Protein AF-A0A8I1JLP5-F1 (afdb_monomer_lite)

pLDDT: mean 82.25, std 13.35, range [37.81, 96.56]

Organism: Pseudomonas putida (NCBI:txid303)

Secondary structure (DSSP, 8-state):
----HHHHHHHHHHHHHHHHHHHHHH--TT--HHHHHHHHH-SSHHHHHHHHHHHHHHHHHHHHHHHS-TTT---HHHHHHHHHHHHHHHHHHHHHHHHHHHHH--TTTHHHHHHHHHHHHHHHHHHHHTS-S-HHHHHHHHHHHHHHHHHT-S-HHHHHHHHHHHHHHHHHHHHHHHHHHHHS-SS----TTS----

Structure (mmCIF, N/CA/C/O backbone):
data_AF-A0A8I1JLP5-F1
#
_entry.id   AF-A0A8I1JLP5-F1
#
loop_
_atom_site.group_PDB
_atom_site.id
_atom_site.type_symbol
_atom_site.label_atom_id
_atom_site.label_alt_id
_atom_site.label_comp_id
_atom_site.label_asym_id
_atom_site.label_entity_id
_atom_site.label_seq_id
_atom_site.pdbx_PDB_ins_code
_atom_site.Cartn_x
_atom_site.Cartn_y
_atom_site.Cartn_z
_atom_site.occupancy
_atom_site.B_iso_or_equiv
_atom_site.auth_seq_id
_atom_site.auth_comp_id
_atom_site.auth_asym_id
_atom_site.auth_atom_id
_atom_site.pdbx_PDB_model_num
ATOM 1 N N . MET A 1 1 ? 34.733 -6.478 -23.951 1.00 45.12 1 MET A N 1
ATOM 2 C CA . MET A 1 1 ? 34.388 -5.136 -23.436 1.00 45.12 1 MET A CA 1
ATOM 3 C C . MET A 1 1 ? 33.333 -5.325 -22.349 1.00 45.12 1 MET A C 1
ATOM 5 O O . MET A 1 1 ? 32.214 -5.684 -22.682 1.00 45.12 1 MET A O 1
ATOM 9 N N . GLN A 1 2 ? 33.694 -5.235 -21.063 1.00 45.81 2 GLN A N 1
ATOM 10 C CA . GLN A 1 2 ? 32.708 -5.267 -19.972 1.00 45.81 2 GLN A CA 1
ATOM 11 C C . GLN A 1 2 ? 32.054 -3.886 -19.908 1.00 45.81 2 GLN A C 1
ATOM 13 O O . GLN A 1 2 ? 32.699 -2.917 -19.518 1.00 45.81 2 GLN A O 1
ATOM 18 N N . LEU A 1 3 ? 30.805 -3.781 -20.360 1.00 53.41 3 LEU A N 1
ATOM 19 C CA . LEU A 1 3 ? 30.013 -2.568 -20.181 1.00 53.41 3 LEU A CA 1
ATOM 20 C C . LEU A 1 3 ? 29.678 -2.448 -18.695 1.00 53.41 3 LEU A C 1
ATOM 22 O O . LEU A 1 3 ? 29.185 -3.406 -18.094 1.00 53.41 3 LEU A O 1
ATOM 26 N N . SER A 1 4 ? 29.931 -1.286 -18.093 1.00 72.56 4 SER A N 1
ATOM 27 C CA . SER A 1 4 ? 29.364 -1.014 -16.774 1.00 72.56 4 SER A CA 1
ATOM 28 C C . SER A 1 4 ? 27.831 -1.082 -16.877 1.00 72.56 4 SER A C 1
ATOM 30 O O . SER A 1 4 ? 27.268 -0.801 -17.937 1.00 72.56 4 SER A O 1
ATOM 32 N N . ILE A 1 5 ? 27.123 -1.433 -15.796 1.00 68.25 5 ILE A N 1
ATOM 33 C CA . ILE A 1 5 ? 25.641 -1.458 -15.777 1.00 68.25 5 ILE A CA 1
ATOM 34 C C . ILE A 1 5 ? 25.059 -0.129 -16.291 1.00 68.25 5 ILE A C 1
ATOM 36 O O . ILE A 1 5 ? 24.014 -0.103 -16.944 1.00 68.25 5 ILE A O 1
ATOM 40 N N . ARG A 1 6 ? 25.772 0.976 -16.040 1.00 67.81 6 ARG A N 1
ATOM 41 C CA . ARG A 1 6 ? 25.434 2.308 -16.536 1.00 67.81 6 ARG A CA 1
ATOM 42 C C . ARG A 1 6 ? 25.551 2.394 -18.060 1.00 67.81 6 ARG A C 1
ATOM 44 O O . ARG A 1 6 ? 24.619 2.880 -18.690 1.00 67.81 6 ARG A O 1
ATOM 51 N N . ASP A 1 7 ? 26.636 1.909 -18.651 1.00 71.25 7 ASP A N 1
ATOM 52 C CA . ASP A 1 7 ? 26.844 1.975 -20.104 1.00 71.25 7 ASP A CA 1
ATOM 53 C C . ASP A 1 7 ? 25.905 1.027 -20.855 1.00 71.25 7 ASP A C 1
ATOM 55 O O . ASP A 1 7 ? 25.351 1.396 -21.888 1.00 71.25 7 ASP A O 1
ATOM 59 N N . ALA A 1 8 ? 25.637 -0.154 -20.291 1.00 75.94 8 ALA A N 1
ATOM 60 C CA . ALA A 1 8 ? 24.643 -1.079 -20.826 1.00 75.94 8 ALA A CA 1
ATOM 61 C C . ALA A 1 8 ? 23.232 -0.464 -20.809 1.00 75.94 8 ALA A C 1
ATOM 63 O O . ALA A 1 8 ? 22.530 -0.503 -21.816 1.00 75.94 8 ALA A O 1
ATOM 64 N N . SER A 1 9 ? 22.837 0.169 -19.697 1.00 76.12 9 SER A N 1
ATOM 65 C CA . SER A 1 9 ? 21.540 0.854 -19.590 1.00 76.12 9 SER A CA 1
ATOM 66 C C . SER A 1 9 ? 21.405 2.001 -20.596 1.00 76.12 9 SER A C 1
ATOM 68 O O . SER A 1 9 ? 20.368 2.131 -21.242 1.00 76.12 9 SER A O 1
ATOM 70 N N . ARG A 1 10 ? 22.458 2.811 -20.774 1.00 79.75 10 ARG A N 1
ATOM 71 C CA . ARG A 1 10 ? 22.466 3.913 -21.752 1.00 79.75 10 ARG A CA 1
ATOM 72 C C . ARG A 1 10 ? 22.325 3.401 -23.175 1.00 79.75 10 ARG A C 1
ATOM 74 O O . ARG A 1 10 ? 21.505 3.920 -23.925 1.00 79.75 10 ARG A O 1
ATOM 81 N N . PHE A 1 11 ? 23.068 2.351 -23.514 1.00 83.62 11 PHE A N 1
ATOM 82 C CA . PHE A 1 11 ? 22.976 1.731 -24.825 1.00 83.62 11 PHE A CA 1
ATOM 83 C C . PHE A 1 11 ? 21.565 1.201 -25.103 1.00 83.62 11 PHE A C 1
ATOM 85 O O . PHE A 1 11 ? 21.021 1.474 -26.167 1.00 83.62 11 PHE A O 1
ATOM 92 N N . VAL A 1 12 ? 20.940 0.502 -24.146 1.00 83.88 12 VAL A N 1
ATOM 93 C CA . VAL A 1 12 ? 19.577 -0.036 -24.310 1.00 83.88 12 VAL A CA 1
ATOM 94 C C . VAL A 1 12 ? 18.551 1.078 -24.528 1.00 83.88 12 VAL A C 1
ATOM 96 O O . VAL A 1 12 ? 17.741 0.973 -25.447 1.00 83.88 12 VAL A O 1
ATOM 99 N N . ILE A 1 13 ? 18.609 2.157 -23.739 1.00 83.19 13 ILE A N 1
ATOM 100 C CA . ILE A 1 13 ? 17.705 3.310 -23.885 1.00 83.19 13 ILE A CA 1
ATOM 101 C C . ILE A 1 13 ? 17.896 3.968 -25.258 1.00 83.19 13 ILE A C 1
ATOM 103 O O . ILE A 1 13 ? 16.935 4.134 -26.008 1.00 83.19 13 ILE A O 1
ATOM 107 N N . GLY A 1 14 ? 19.137 4.295 -25.625 1.00 85.44 14 GLY A N 1
ATOM 108 C CA . GLY A 1 14 ? 19.430 4.961 -26.893 1.00 85.44 14 GLY A CA 1
ATOM 109 C C . GLY A 1 14 ? 19.111 4.099 -28.119 1.00 85.44 14 GLY A C 1
ATOM 110 O O . GLY A 1 14 ? 18.563 4.601 -29.098 1.00 85.44 14 GLY A O 1
ATOM 111 N N . ALA A 1 15 ? 19.392 2.794 -28.065 1.00 85.88 15 ALA A N 1
ATOM 112 C CA . ALA A 1 15 ? 19.084 1.859 -29.147 1.00 85.88 15 ALA A CA 1
ATOM 113 C C . ALA A 1 15 ? 17.574 1.602 -29.278 1.00 85.88 15 ALA A C 1
ATOM 115 O O . ALA A 1 15 ? 17.078 1.467 -30.397 1.00 85.88 15 ALA A O 1
ATOM 116 N N . GLY A 1 16 ? 16.832 1.597 -28.164 1.00 84.88 16 GLY A N 1
ATOM 117 C CA . GLY A 1 16 ? 15.369 1.555 -28.164 1.00 84.88 16 GLY A CA 1
ATOM 118 C C . GLY A 1 16 ? 14.756 2.769 -28.867 1.00 84.88 16 GLY A C 1
ATOM 119 O O . GLY A 1 16 ? 13.976 2.606 -29.802 1.00 84.88 16 GLY A O 1
ATOM 120 N N . LEU A 1 17 ? 15.194 3.977 -28.507 1.00 86.12 17 LEU A N 1
ATOM 121 C CA . LEU A 1 17 ? 14.732 5.220 -29.140 1.00 86.12 17 LEU A CA 1
ATOM 122 C C . LEU A 1 17 ? 15.126 5.307 -30.619 1.00 86.12 17 LEU A C 1
ATOM 124 O O . LEU A 1 17 ? 14.354 5.770 -31.459 1.00 86.12 17 LEU A O 1
ATOM 128 N N . MET A 1 18 ? 16.330 4.846 -30.964 1.00 86.75 18 MET A N 1
ATOM 129 C CA . MET A 1 18 ? 16.774 4.792 -32.355 1.00 86.75 18 MET A CA 1
ATOM 130 C C . MET A 1 18 ? 15.915 3.831 -33.181 1.00 86.75 18 MET A C 1
ATOM 132 O O . MET A 1 18 ? 15.592 4.140 -34.327 1.00 86.75 18 MET A O 1
ATOM 136 N N . ARG A 1 19 ? 15.521 2.689 -32.604 1.00 86.31 19 ARG A N 1
ATOM 137 C CA . ARG A 1 19 ? 14.601 1.739 -33.235 1.00 86.31 19 ARG A CA 1
ATOM 138 C C . ARG A 1 19 ? 13.242 2.381 -33.495 1.00 86.31 19 ARG A C 1
ATOM 140 O O . ARG A 1 19 ? 12.760 2.279 -34.616 1.00 86.31 19 ARG A O 1
ATOM 147 N N . GLU A 1 20 ? 12.644 3.040 -32.504 1.00 84.69 20 GLU A N 1
ATOM 148 C CA . GLU A 1 20 ? 11.347 3.716 -32.665 1.00 84.69 20 GLU A CA 1
ATOM 149 C C . GLU A 1 20 ? 11.393 4.746 -33.797 1.00 84.69 20 GLU A C 1
ATOM 151 O O . GLU A 1 20 ? 10.607 4.660 -34.739 1.00 84.69 20 GLU A O 1
ATOM 156 N N . ARG A 1 21 ? 12.404 5.624 -33.803 1.00 84.75 21 ARG A N 1
ATOM 157 C CA . ARG A 1 21 ? 12.585 6.612 -34.879 1.00 84.75 21 ARG A CA 1
ATOM 158 C C . ARG A 1 21 ? 12.851 5.978 -36.242 1.00 84.75 21 ARG A C 1
ATOM 160 O O . ARG A 1 21 ? 12.423 6.509 -37.263 1.00 84.75 21 ARG A O 1
ATOM 167 N N . ALA A 1 22 ? 13.561 4.851 -36.286 1.00 82.50 22 ALA A N 1
ATOM 168 C CA . ALA A 1 22 ? 13.794 4.123 -37.527 1.00 82.50 22 ALA A CA 1
ATOM 169 C C . ALA A 1 22 ? 12.506 3.473 -38.057 1.00 82.50 22 ALA A C 1
ATOM 171 O O . ALA A 1 22 ? 12.285 3.482 -39.268 1.00 82.50 22 ALA A O 1
ATOM 172 N N . ILE A 1 23 ? 11.644 2.944 -37.181 1.00 85.31 23 ILE A N 1
ATOM 173 C CA . ILE A 1 23 ? 10.319 2.423 -37.551 1.00 85.31 23 ILE A CA 1
ATOM 174 C C . ILE A 1 23 ? 9.446 3.560 -38.089 1.00 85.31 23 ILE A C 1
ATOM 176 O O . ILE A 1 23 ? 8.860 3.412 -39.157 1.00 85.31 23 ILE A O 1
ATOM 180 N N . GLU A 1 24 ? 9.413 4.706 -37.408 1.00 83.62 24 GLU A N 1
ATOM 181 C CA . GLU A 1 24 ? 8.653 5.886 -37.840 1.00 83.62 24 GLU A CA 1
ATOM 182 C C . GLU A 1 24 ? 9.126 6.420 -39.199 1.00 83.62 24 GLU A C 1
ATOM 184 O O . GLU A 1 24 ? 8.307 6.707 -40.069 1.00 83.62 24 GLU A O 1
ATOM 189 N N . ALA A 1 25 ? 10.442 6.511 -39.415 1.00 84.00 25 ALA A N 1
ATOM 190 C CA . ALA A 1 25 ? 11.009 7.033 -40.657 1.00 84.00 25 ALA A CA 1
ATOM 191 C C . ALA A 1 25 ? 10.895 6.060 -41.844 1.00 84.00 25 ALA A C 1
ATOM 193 O O . ALA A 1 25 ? 10.806 6.497 -42.990 1.00 84.00 25 ALA A O 1
ATOM 194 N N . SER A 1 26 ? 10.933 4.748 -41.591 1.00 80.94 26 SER A N 1
ATOM 195 C CA . SER A 1 26 ? 10.896 3.719 -42.644 1.00 80.94 26 SER A CA 1
ATOM 196 C C . SER A 1 26 ? 9.509 3.122 -42.887 1.00 80.94 26 SER A C 1
ATOM 198 O O . SER A 1 26 ? 9.314 2.439 -43.890 1.00 80.94 26 SER A O 1
ATOM 200 N N . GLY A 1 27 ? 8.565 3.317 -41.962 1.00 78.69 27 GLY A N 1
ATOM 201 C CA . GLY A 1 27 ? 7.267 2.642 -41.957 1.00 78.69 27 GLY A CA 1
ATOM 202 C C . GLY A 1 27 ? 7.352 1.124 -41.751 1.00 78.69 27 GLY A C 1
ATOM 203 O O . GLY A 1 27 ? 6.345 0.436 -41.907 1.00 78.69 27 GLY A O 1
ATOM 204 N N . ASN A 1 28 ? 8.532 0.578 -41.427 1.00 80.62 28 ASN A N 1
ATOM 205 C CA . ASN A 1 28 ? 8.748 -0.858 -41.293 1.00 80.62 28 ASN A CA 1
ATOM 206 C C . ASN A 1 28 ? 8.777 -1.280 -39.810 1.00 80.62 28 ASN A C 1
ATOM 208 O O . ASN A 1 28 ? 9.801 -1.099 -39.146 1.00 80.62 28 ASN A O 1
ATOM 212 N N . PRO A 1 29 ? 7.712 -1.913 -39.284 1.00 77.12 29 PRO A N 1
ATOM 213 C CA . PRO A 1 29 ? 7.654 -2.340 -37.886 1.00 77.12 29 PRO A CA 1
ATOM 214 C C . PRO A 1 29 ? 8.581 -3.526 -37.567 1.00 77.12 29 PRO A C 1
ATOM 216 O O . PRO A 1 29 ? 8.809 -3.825 -36.396 1.00 77.12 29 PRO A O 1
ATOM 219 N N . ALA A 1 30 ? 9.137 -4.201 -38.582 1.00 81.75 30 ALA A N 1
ATOM 220 C CA . ALA A 1 30 ? 10.007 -5.364 -38.405 1.00 81.75 30 ALA A CA 1
ATOM 221 C C . ALA A 1 30 ? 11.446 -5.005 -37.991 1.00 81.75 30 ALA A C 1
ATOM 223 O O . ALA A 1 30 ? 12.265 -5.900 -37.777 1.00 81.75 30 ALA A O 1
ATOM 224 N N . ILE A 1 31 ? 11.786 -3.715 -37.868 1.00 81.69 31 ILE A N 1
ATOM 225 C CA . ILE A 1 31 ? 13.087 -3.306 -37.334 1.00 81.69 31 ILE A CA 1
ATOM 226 C C . ILE A 1 31 ? 13.152 -3.734 -35.864 1.00 81.69 31 ILE A C 1
ATOM 228 O O . ILE A 1 31 ? 12.487 -3.161 -35.000 1.00 81.69 31 ILE A O 1
ATOM 232 N N . SER A 1 32 ? 13.946 -4.766 -35.582 1.00 85.25 32 SER A N 1
ATOM 233 C CA . SER A 1 32 ? 14.167 -5.275 -34.233 1.00 85.25 32 SER A CA 1
ATOM 234 C C . SER A 1 32 ? 15.264 -4.490 -33.514 1.00 85.25 32 SER A C 1
ATOM 236 O O . SER A 1 32 ? 16.055 -3.761 -34.117 1.00 85.25 32 SER A O 1
ATOM 238 N N . PHE A 1 33 ? 15.329 -4.665 -32.196 1.00 83.06 33 PHE A N 1
ATOM 239 C CA . PHE A 1 33 ? 16.426 -4.138 -31.388 1.00 83.06 33 PHE A CA 1
ATOM 240 C C . PHE A 1 33 ? 17.784 -4.714 -31.824 1.00 83.06 33 PHE A C 1
ATOM 242 O O . PHE A 1 33 ? 18.774 -3.990 -31.893 1.00 83.06 33 PHE A O 1
ATOM 249 N N . GLU A 1 34 ? 17.824 -5.996 -32.193 1.00 83.62 34 GLU A N 1
ATOM 250 C CA . GLU A 1 34 ? 19.037 -6.669 -32.669 1.00 83.62 34 GLU A CA 1
ATOM 251 C C . GLU A 1 34 ? 19.565 -6.057 -33.966 1.00 83.62 34 GLU A C 1
ATOM 253 O O . GLU A 1 34 ? 20.776 -5.935 -34.113 1.00 83.62 34 GLU A O 1
ATOM 258 N N . ASN A 1 35 ? 18.694 -5.583 -34.862 1.00 84.00 35 ASN A N 1
ATOM 259 C CA . ASN A 1 35 ? 19.122 -4.896 -36.084 1.00 84.00 35 ASN A CA 1
ATOM 260 C C . ASN A 1 35 ? 19.896 -3.607 -35.763 1.00 84.00 35 ASN A C 1
ATOM 262 O O . ASN A 1 35 ? 20.931 -3.327 -36.372 1.00 84.00 35 ASN A O 1
ATOM 266 N N . VAL A 1 36 ? 19.418 -2.836 -34.780 1.00 82.94 36 VAL A N 1
ATOM 267 C CA . VAL A 1 36 ? 20.080 -1.606 -34.316 1.00 82.94 36 VAL A CA 1
ATOM 268 C C . VAL A 1 36 ? 21.375 -1.939 -33.574 1.00 82.94 36 VAL A C 1
ATOM 270 O O . VAL A 1 36 ? 22.403 -1.309 -33.822 1.00 82.94 36 VAL A O 1
ATOM 273 N N . ALA A 1 37 ? 21.365 -2.972 -32.728 1.00 84.81 37 ALA A N 1
ATOM 274 C CA . ALA A 1 37 ? 22.555 -3.425 -32.017 1.00 84.81 37 ALA A CA 1
ATOM 275 C C . ALA A 1 37 ? 23.645 -3.926 -32.979 1.00 84.81 37 ALA A C 1
ATOM 277 O O . ALA A 1 37 ? 24.805 -3.542 -32.856 1.00 84.81 37 ALA A O 1
ATOM 278 N N . GLN A 1 38 ? 23.277 -4.711 -33.992 1.00 85.25 38 GLN A N 1
ATOM 279 C CA . GLN A 1 38 ? 24.196 -5.163 -35.034 1.00 85.25 38 GLN A CA 1
ATOM 280 C C . GLN A 1 38 ? 24.737 -3.993 -35.857 1.00 85.25 38 GLN A C 1
ATOM 282 O O . GLN A 1 38 ? 25.932 -3.957 -36.137 1.00 85.25 38 GLN A O 1
ATOM 287 N N . ALA A 1 39 ? 23.901 -3.010 -36.211 1.00 83.31 39 ALA A N 1
ATOM 288 C CA . ALA A 1 39 ? 24.353 -1.801 -36.900 1.00 83.31 39 ALA A CA 1
ATOM 289 C C . ALA A 1 39 ? 25.356 -1.000 -36.053 1.00 83.31 39 ALA A C 1
ATOM 291 O O . ALA A 1 39 ? 26.353 -0.512 -36.584 1.00 83.31 39 ALA A O 1
ATOM 292 N N . ALA A 1 40 ? 25.141 -0.931 -34.738 1.00 83.38 40 ALA A N 1
ATOM 293 C CA . ALA A 1 40 ? 26.054 -0.294 -33.796 1.00 83.38 40 ALA A CA 1
ATOM 294 C C . ALA A 1 40 ? 27.366 -1.071 -33.600 1.00 83.38 40 ALA A C 1
ATOM 296 O O . ALA A 1 40 ? 28.364 -0.473 -33.211 1.00 83.38 40 ALA A O 1
ATOM 297 N N . LEU A 1 41 ? 27.393 -2.379 -33.869 1.00 84.00 41 LEU A N 1
ATOM 298 C CA . LEU A 1 41 ? 28.600 -3.211 -33.797 1.00 84.00 41 LEU A CA 1
ATOM 299 C C . LEU A 1 41 ? 29.423 -3.203 -35.091 1.00 84.00 41 LEU A C 1
ATOM 301 O O . LEU A 1 41 ? 30.559 -3.668 -35.076 1.00 84.00 41 LEU A O 1
ATOM 305 N N . ARG A 1 42 ? 28.897 -2.658 -36.199 1.00 85.62 42 ARG A N 1
ATOM 306 C CA . ARG A 1 42 ? 29.646 -2.570 -37.462 1.00 85.62 42 ARG A CA 1
ATOM 307 C C . ARG A 1 42 ? 30.920 -1.740 -37.288 1.00 85.62 42 ARG A C 1
ATOM 309 O O . ARG A 1 42 ? 30.931 -0.686 -36.637 1.00 85.62 42 ARG A O 1
ATOM 316 N N . GLU A 1 43 ? 31.997 -2.222 -37.893 1.00 78.31 43 GLU A N 1
ATOM 317 C CA . GLU A 1 43 ? 33.259 -1.495 -37.995 1.00 78.31 43 GLU A CA 1
ATOM 318 C C . GLU A 1 43 ? 33.181 -0.485 -39.147 1.00 78.31 43 GLU A C 1
ATOM 320 O O . GLU A 1 43 ? 32.566 -0.747 -40.181 1.00 78.31 43 GLU A O 1
ATOM 325 N N . GLY A 1 44 ? 33.769 0.698 -38.955 1.00 84.19 44 GLY A N 1
ATOM 326 C CA . GLY A 1 44 ? 33.743 1.785 -39.935 1.00 84.19 44 GLY A CA 1
ATOM 327 C C . GLY A 1 44 ? 32.858 2.985 -39.556 1.00 84.19 44 GLY A C 1
ATOM 328 O O . GLY A 1 44 ? 32.265 3.025 -38.470 1.00 84.19 44 GLY A O 1
ATOM 329 N N . PRO A 1 45 ? 32.790 3.997 -40.442 1.00 81.00 45 PRO A N 1
ATOM 330 C CA . PRO A 1 45 ? 32.189 5.300 -40.149 1.00 81.00 45 PRO A CA 1
ATOM 331 C C . PRO A 1 45 ? 30.679 5.224 -39.898 1.00 81.00 45 PRO A C 1
ATOM 333 O O . PRO A 1 45 ? 30.154 5.975 -39.078 1.00 81.00 45 PRO A O 1
ATOM 336 N N . ASP A 1 46 ? 29.983 4.291 -40.545 1.00 79.19 46 ASP A N 1
ATOM 337 C CA . ASP A 1 46 ? 28.536 4.138 -40.387 1.00 79.19 46 ASP A CA 1
ATOM 338 C C . ASP A 1 46 ? 28.174 3.557 -39.018 1.00 79.19 46 ASP A C 1
ATOM 340 O O . ASP A 1 46 ? 27.323 4.107 -38.321 1.00 79.19 46 ASP A O 1
ATOM 344 N N . GLY A 1 47 ? 28.881 2.515 -38.566 1.00 82.62 47 GLY A N 1
ATOM 345 C CA . GLY A 1 47 ? 28.698 1.979 -37.214 1.00 82.62 47 GLY A CA 1
ATOM 346 C C . GLY A 1 47 ? 29.074 2.993 -36.130 1.00 82.62 47 GLY A C 1
ATOM 347 O O . GLY A 1 47 ? 28.424 3.067 -35.089 1.00 82.62 47 GLY A O 1
ATOM 348 N N . GLN A 1 48 ? 30.071 3.847 -36.388 1.00 84.81 48 GLN A N 1
ATOM 349 C CA . GLN A 1 48 ? 30.437 4.931 -35.475 1.00 84.81 48 GLN A CA 1
ATOM 350 C C . GLN A 1 48 ? 29.345 6.005 -35.368 1.00 84.81 48 GLN A C 1
ATOM 352 O O . GLN A 1 48 ? 29.031 6.425 -34.255 1.00 84.81 48 GLN A O 1
ATOM 357 N N . LYS A 1 49 ? 28.722 6.400 -36.486 1.00 86.44 49 LYS A N 1
ATOM 358 C CA . LYS A 1 49 ? 27.573 7.323 -36.482 1.00 86.44 49 LYS A CA 1
ATOM 359 C C . LYS A 1 49 ? 26.380 6.748 -35.725 1.00 86.44 49 LYS A C 1
ATOM 361 O O . LYS A 1 49 ? 25.743 7.468 -34.959 1.00 86.44 49 LYS A O 1
ATOM 366 N N . VAL A 1 50 ? 26.096 5.456 -35.899 1.00 85.00 50 VAL A N 1
ATOM 367 C CA . VAL A 1 50 ? 25.029 4.759 -35.161 1.00 85.00 50 VAL A CA 1
ATOM 368 C C . VAL A 1 50 ? 25.307 4.795 -33.655 1.00 85.00 50 VAL A C 1
ATOM 370 O O . VAL A 1 50 ? 24.437 5.215 -32.897 1.00 85.00 50 VAL A O 1
ATOM 373 N N . ARG A 1 51 ? 26.528 4.457 -33.215 1.00 86.25 51 ARG A N 1
ATOM 374 C CA . ARG A 1 51 ? 26.925 4.532 -31.795 1.00 86.25 51 ARG A CA 1
ATO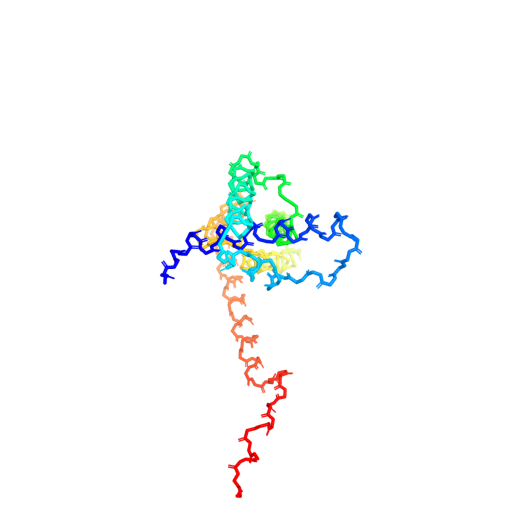M 375 C C . ARG A 1 51 ? 26.781 5.946 -31.221 1.00 86.25 51 ARG A C 1
ATOM 377 O O . ARG A 1 51 ? 26.143 6.116 -30.191 1.00 86.25 51 ARG A O 1
ATOM 384 N N . GLN A 1 52 ? 27.276 6.964 -31.927 1.00 86.88 52 GLN A N 1
ATOM 385 C CA . GLN A 1 52 ? 27.140 8.364 -31.504 1.00 86.88 52 GLN A CA 1
ATOM 386 C C . GLN A 1 52 ? 25.674 8.802 -31.406 1.00 86.88 52 GLN A C 1
ATOM 388 O O . GLN A 1 52 ? 25.297 9.521 -30.483 1.00 86.88 52 GLN A O 1
ATOM 393 N N . THR A 1 53 ? 24.830 8.352 -32.335 1.00 86.75 53 THR A N 1
ATOM 394 C CA . THR A 1 53 ? 23.396 8.663 -32.321 1.00 86.75 53 THR A CA 1
ATOM 395 C C . THR A 1 53 ? 22.713 8.018 -31.115 1.00 86.75 53 THR A C 1
ATOM 397 O O . THR A 1 53 ? 21.959 8.693 -30.419 1.00 86.75 53 THR A O 1
ATOM 400 N N . ILE A 1 54 ? 23.027 6.752 -30.821 1.00 87.12 54 ILE A N 1
ATOM 401 C CA . ILE A 1 54 ? 22.547 6.037 -29.628 1.00 87.12 54 ILE A CA 1
ATOM 402 C C . ILE A 1 54 ? 22.953 6.786 -28.355 1.00 87.12 54 ILE A C 1
ATOM 404 O O . ILE A 1 54 ? 22.096 7.048 -27.514 1.00 87.12 54 ILE A O 1
ATOM 408 N N . ASP A 1 55 ? 24.217 7.196 -28.238 1.00 86.06 55 ASP A N 1
ATOM 409 C CA . ASP A 1 55 ? 24.707 7.934 -27.069 1.00 86.06 55 ASP A CA 1
ATOM 410 C C . ASP A 1 55 ? 23.999 9.285 -26.904 1.00 86.06 55 ASP A C 1
ATOM 412 O O . ASP A 1 55 ? 23.604 9.653 -25.798 1.00 86.06 55 ASP A O 1
ATOM 416 N N . THR A 1 56 ? 23.774 10.004 -28.006 1.00 86.50 56 THR A N 1
ATOM 417 C CA . THR A 1 56 ? 23.103 11.314 -27.987 1.00 86.50 56 THR A CA 1
ATOM 418 C C . THR A 1 56 ? 21.632 11.185 -27.581 1.00 86.50 56 THR A C 1
ATOM 420 O O . THR A 1 56 ? 21.133 11.979 -26.783 1.00 86.50 56 THR A O 1
ATOM 423 N N . LEU A 1 57 ? 20.934 10.166 -28.094 1.00 86.12 57 LEU A N 1
ATOM 424 C CA . LEU A 1 57 ? 19.551 9.865 -27.715 1.00 86.12 57 LEU A CA 1
ATOM 425 C C . LEU A 1 57 ? 19.455 9.449 -26.245 1.00 86.12 57 LEU A C 1
ATOM 427 O O . LEU A 1 57 ? 18.577 9.924 -25.528 1.00 86.12 57 LEU A O 1
ATOM 431 N N . ALA A 1 58 ? 20.387 8.616 -25.779 1.00 83.62 58 ALA A N 1
ATOM 432 C CA . ALA A 1 58 ? 20.451 8.197 -24.386 1.00 83.62 58 ALA A CA 1
ATOM 433 C C . ALA A 1 58 ? 20.736 9.371 -23.435 1.00 83.62 58 ALA A C 1
ATOM 435 O O . ALA A 1 58 ? 20.161 9.428 -22.348 1.00 83.62 58 ALA A O 1
ATOM 436 N N . GLU A 1 59 ? 21.601 10.315 -23.822 1.00 82.19 59 GLU A N 1
ATOM 437 C CA . GLU A 1 59 ? 21.869 11.529 -23.042 1.00 82.19 59 GLU A CA 1
ATOM 438 C C . GLU A 1 59 ? 20.625 12.415 -22.943 1.00 82.19 59 GLU A C 1
ATOM 440 O O . GLU A 1 59 ? 20.272 12.851 -21.847 1.00 82.19 59 GLU A O 1
ATOM 445 N N . HIS A 1 60 ? 19.935 12.639 -24.064 1.00 80.12 60 HIS A N 1
ATOM 446 C CA . HIS A 1 60 ? 18.715 13.441 -24.100 1.00 80.12 60 HIS A CA 1
ATOM 447 C C . HIS A 1 60 ? 17.613 12.835 -23.222 1.00 80.12 60 HIS A C 1
ATOM 449 O O . HIS A 1 60 ? 17.006 13.542 -22.420 1.00 80.12 60 HIS A O 1
ATOM 455 N N . GLU A 1 61 ? 17.394 11.523 -23.311 1.00 76.94 61 GLU A N 1
ATOM 456 C CA . GLU A 1 61 ? 16.389 10.829 -22.501 1.00 76.94 61 GLU A CA 1
ATOM 457 C C . GLU A 1 61 ? 16.765 10.801 -21.016 1.00 76.94 61 GLU A C 1
ATOM 459 O O . GLU A 1 61 ? 15.935 11.042 -20.144 1.00 76.94 61 GLU A O 1
ATOM 464 N N . SER A 1 62 ? 18.044 10.587 -20.701 1.00 68.75 62 SER A N 1
ATOM 465 C CA . SER A 1 62 ? 18.559 10.672 -19.330 1.00 68.75 62 SER A CA 1
ATOM 466 C C . SER A 1 62 ? 18.382 12.079 -18.745 1.00 68.75 62 SER A C 1
ATOM 468 O O . SER A 1 62 ? 18.019 12.229 -17.575 1.00 68.75 62 SER A O 1
ATOM 470 N N . ALA A 1 63 ? 18.607 13.125 -19.543 1.00 68.00 63 ALA A N 1
ATOM 471 C CA . ALA A 1 63 ? 18.361 14.504 -19.141 1.00 68.00 63 ALA A CA 1
ATOM 472 C C . ALA A 1 63 ? 16.861 14.781 -18.956 1.00 68.00 63 ALA A C 1
ATOM 474 O O . ALA A 1 63 ? 16.480 15.427 -17.977 1.00 68.00 63 ALA A O 1
ATOM 475 N N . TRP A 1 64 ? 16.008 14.242 -19.832 1.00 62.97 64 TRP A N 1
ATOM 476 C CA . TRP A 1 64 ? 14.556 14.316 -19.699 1.00 62.97 64 TRP A CA 1
ATOM 477 C C . TRP A 1 64 ? 14.085 13.631 -18.412 1.00 62.97 64 TRP A C 1
ATOM 479 O O . TRP A 1 64 ? 13.428 14.273 -17.604 1.00 62.97 64 TRP A O 1
ATOM 489 N N . LEU A 1 65 ? 14.516 12.403 -18.119 1.00 64.19 65 LEU A N 1
ATOM 490 C CA . LEU A 1 65 ? 14.158 11.691 -16.883 1.00 64.19 65 LEU A CA 1
ATOM 491 C C . LEU A 1 65 ? 14.625 12.408 -15.603 1.00 64.19 65 LEU A C 1
ATOM 493 O O . LEU A 1 65 ? 13.962 12.310 -14.574 1.00 64.19 65 LEU A O 1
ATOM 497 N N . ARG A 1 66 ? 15.750 13.135 -15.646 1.00 66.38 66 ARG A N 1
ATOM 498 C CA . ARG A 1 66 ? 16.246 13.929 -14.503 1.00 66.38 66 ARG A CA 1
ATOM 499 C C . ARG A 1 66 ? 15.507 15.250 -14.306 1.00 66.38 66 ARG A C 1
ATOM 501 O O . ARG A 1 66 ? 15.425 15.727 -13.179 1.00 66.38 66 ARG A O 1
ATOM 508 N N . SER A 1 67 ? 15.045 15.864 -15.391 1.00 60.38 67 SER A N 1
ATOM 509 C CA . SER A 1 67 ? 14.401 17.186 -15.381 1.00 60.38 67 SER A CA 1
ATOM 510 C C . SER A 1 67 ? 12.876 17.113 -15.348 1.00 60.38 67 SER A C 1
ATOM 512 O O . SER A 1 67 ? 12.224 18.090 -14.985 1.00 60.38 67 SER A O 1
ATOM 514 N N . THR A 1 68 ? 12.310 15.955 -15.681 1.00 52.50 68 THR A N 1
ATOM 515 C CA . THR A 1 68 ? 10.873 15.710 -15.701 1.00 52.50 68 THR A CA 1
ATOM 516 C C . THR A 1 68 ? 10.392 15.432 -14.282 1.00 52.50 68 THR A C 1
ATOM 518 O O . THR A 1 68 ? 10.791 14.434 -13.675 1.00 52.50 68 THR A O 1
ATOM 521 N N . PRO A 1 69 ? 9.530 16.292 -13.717 1.00 57.25 69 PRO A N 1
ATOM 522 C CA . PRO A 1 69 ? 9.024 16.082 -12.376 1.00 57.25 69 PRO A CA 1
ATOM 523 C C . PRO A 1 69 ? 8.296 14.731 -12.278 1.00 57.25 69 PRO A C 1
ATOM 525 O O . PRO A 1 69 ? 7.483 14.426 -13.158 1.00 57.25 69 PRO A O 1
ATOM 528 N N . PRO A 1 70 ? 8.484 13.947 -11.200 1.00 59.00 70 PRO A N 1
ATOM 529 C CA . PRO A 1 70 ? 7.896 12.611 -11.066 1.00 59.00 70 PRO A CA 1
ATOM 530 C C . PRO A 1 70 ? 6.372 12.572 -11.243 1.00 59.00 70 PRO A C 1
ATOM 532 O O . PRO A 1 70 ? 5.830 11.546 -11.647 1.00 59.00 70 PRO A O 1
ATOM 535 N N . HIS A 1 71 ? 5.677 13.689 -10.982 1.00 60.88 71 HIS A N 1
ATOM 536 C CA . HIS A 1 71 ? 4.226 13.825 -11.145 1.00 60.88 71 HIS A CA 1
ATOM 537 C C . HIS A 1 71 ? 3.758 13.835 -12.615 1.00 60.88 71 HIS A C 1
ATOM 539 O O . HIS A 1 71 ? 2.608 13.497 -12.897 1.00 60.88 71 HIS A O 1
ATOM 545 N N . THR A 1 72 ? 4.644 14.161 -13.560 1.00 63.84 72 THR A N 1
ATOM 546 C CA . THR A 1 72 ? 4.335 14.217 -15.002 1.00 63.84 72 THR A CA 1
ATOM 547 C C . THR A 1 72 ? 4.553 12.888 -15.726 1.00 63.84 72 THR A C 1
ATOM 549 O O . THR A 1 72 ? 4.018 12.687 -16.814 1.00 63.84 72 THR A O 1
ATOM 552 N N . LEU A 1 73 ? 5.263 11.942 -15.104 1.00 67.12 73 LEU A N 1
ATOM 553 C CA . LEU A 1 73 ? 5.413 10.591 -15.634 1.00 67.12 73 LEU A CA 1
ATOM 554 C C . LEU A 1 73 ? 4.072 9.842 -15.530 1.00 67.12 73 LEU A C 1
ATOM 556 O O . LEU A 1 73 ? 3.459 9.809 -14.460 1.00 67.12 73 LEU A O 1
ATOM 560 N N . ARG A 1 74 ? 3.606 9.254 -16.639 1.00 72.19 74 ARG A N 1
ATOM 561 C CA . ARG A 1 74 ? 2.306 8.554 -16.752 1.00 72.19 74 ARG A CA 1
ATOM 562 C C . ARG A 1 74 ? 2.447 7.124 -17.282 1.00 72.19 74 ARG A C 1
ATOM 564 O O . ARG A 1 74 ? 1.588 6.655 -18.017 1.00 72.19 74 ARG A O 1
ATOM 571 N N . THR A 1 75 ? 3.538 6.435 -16.956 1.00 77.25 75 THR A N 1
ATOM 572 C CA . THR A 1 75 ? 3.672 5.017 -17.322 1.00 77.25 75 THR A CA 1
ATOM 573 C C . THR A 1 75 ? 2.711 4.162 -16.495 1.00 77.25 75 THR A C 1
ATOM 575 O O . THR A 1 75 ? 2.408 4.510 -15.351 1.00 77.25 75 THR A O 1
ATOM 578 N N . ASP A 1 76 ? 2.267 3.023 -17.033 1.00 72.81 76 ASP A N 1
ATOM 579 C CA . ASP A 1 76 ? 1.322 2.127 -16.347 1.00 72.81 76 ASP A CA 1
ATOM 580 C C . ASP A 1 76 ? 1.806 1.729 -14.952 1.00 72.81 76 ASP A C 1
ATOM 582 O O . ASP A 1 76 ? 1.041 1.745 -13.993 1.00 72.81 76 ASP A O 1
ATOM 586 N N . ARG A 1 77 ? 3.108 1.461 -14.806 1.00 72.50 77 ARG A N 1
ATOM 587 C CA . ARG A 1 77 ? 3.723 1.133 -13.515 1.00 72.50 77 ARG A CA 1
ATOM 588 C C . ARG A 1 77 ? 3.618 2.280 -12.506 1.00 72.50 77 ARG A C 1
ATOM 590 O O . ARG A 1 77 ? 3.356 2.044 -11.330 1.00 72.50 77 ARG A O 1
ATOM 597 N N . ILE A 1 78 ? 3.822 3.520 -12.951 1.00 76.44 78 ILE A N 1
ATOM 598 C CA . ILE A 1 78 ? 3.703 4.705 -12.091 1.00 76.44 78 ILE A CA 1
ATOM 599 C C . ILE A 1 78 ? 2.236 4.944 -11.730 1.00 76.44 78 ILE A C 1
ATOM 601 O O . ILE A 1 78 ? 1.936 5.255 -10.581 1.00 76.44 78 ILE A O 1
ATOM 605 N N . MET A 1 79 ? 1.314 4.742 -12.672 1.00 80.75 79 MET A N 1
ATOM 606 C CA . MET A 1 79 ? -0.118 4.861 -12.408 1.00 80.75 79 MET A CA 1
ATOM 607 C C . MET A 1 79 ? -0.613 3.790 -11.431 1.00 80.75 79 MET A C 1
ATOM 609 O O . MET A 1 79 ? -1.305 4.138 -10.482 1.00 80.75 79 MET A O 1
ATOM 613 N N . GLN A 1 80 ? -0.189 2.532 -11.579 1.00 79.44 80 GLN A N 1
ATOM 614 C CA . GLN A 1 80 ? -0.468 1.458 -10.616 1.00 79.44 80 GLN A CA 1
ATOM 615 C C . GLN A 1 80 ? 0.043 1.812 -9.215 1.00 79.44 80 GLN A C 1
ATOM 617 O O . GLN A 1 80 ? -0.680 1.641 -8.235 1.00 79.44 80 GLN A O 1
ATOM 622 N N . SER A 1 81 ? 1.257 2.364 -9.127 1.00 82.62 81 SER A N 1
ATOM 623 C CA . SER A 1 81 ? 1.833 2.828 -7.863 1.00 82.62 81 SER A CA 1
ATOM 624 C C . SER A 1 81 ? 0.996 3.926 -7.211 1.00 82.62 81 SER A C 1
ATOM 626 O O . SER A 1 81 ? 0.684 3.832 -6.028 1.00 82.62 81 SER A O 1
ATOM 628 N N . ARG A 1 82 ? 0.583 4.935 -7.985 1.00 83.31 82 ARG A N 1
ATOM 629 C CA . ARG A 1 82 ? -0.266 6.030 -7.493 1.00 83.31 82 ARG A CA 1
ATOM 630 C C . ARG A 1 82 ? -1.649 5.547 -7.074 1.00 83.31 82 ARG A C 1
ATOM 632 O O . ARG A 1 82 ? -2.186 6.027 -6.084 1.00 83.31 82 ARG A O 1
ATOM 639 N N . THR A 1 83 ? -2.235 4.608 -7.814 1.00 87.06 83 THR A N 1
ATOM 640 C CA . THR A 1 83 ? -3.526 4.015 -7.454 1.00 87.06 83 THR A CA 1
ATOM 641 C C . THR A 1 83 ? -3.425 3.255 -6.136 1.00 87.06 83 THR A C 1
ATOM 643 O O . THR A 1 83 ? -4.285 3.426 -5.280 1.00 87.06 83 THR A O 1
ATOM 646 N N . ALA A 1 84 ? -2.370 2.462 -5.940 1.00 87.12 84 ALA A N 1
ATOM 647 C CA . ALA A 1 84 ? -2.149 1.753 -4.684 1.00 87.12 84 ALA A CA 1
ATOM 648 C C . ALA A 1 84 ? -1.950 2.720 -3.501 1.00 87.12 84 ALA A C 1
ATOM 650 O O . ALA A 1 84 ? -2.579 2.545 -2.461 1.00 87.12 84 ALA A O 1
ATOM 651 N N . GLU A 1 85 ? -1.171 3.787 -3.686 1.00 88.94 85 GLU A N 1
ATOM 652 C CA . GLU A 1 85 ? -0.980 4.836 -2.676 1.00 88.94 85 GLU A CA 1
ATOM 653 C C . GLU A 1 85 ? -2.298 5.557 -2.329 1.00 88.94 85 GLU A C 1
ATOM 655 O O . GLU A 1 85 ? -2.655 5.694 -1.158 1.00 88.94 85 GLU A O 1
ATOM 660 N N . ALA A 1 86 ? -3.078 5.959 -3.337 1.00 90.69 86 ALA A N 1
ATOM 661 C CA . ALA A 1 86 ? -4.388 6.577 -3.133 1.00 90.69 86 ALA A CA 1
ATOM 662 C C . ALA A 1 86 ? -5.371 5.637 -2.414 1.00 90.69 86 ALA A C 1
ATOM 664 O O . ALA A 1 86 ? -6.140 6.079 -1.556 1.00 90.69 86 ALA A O 1
ATOM 665 N N . ASN A 1 87 ? -5.328 4.339 -2.727 1.00 93.00 87 ASN A N 1
ATOM 666 C CA . ASN A 1 87 ? -6.128 3.326 -2.046 1.00 93.00 87 ASN A CA 1
ATOM 667 C C . ASN A 1 87 ? -5.733 3.202 -0.570 1.00 93.00 87 ASN A C 1
ATOM 669 O O . ASN A 1 87 ? -6.619 3.156 0.282 1.00 93.00 87 ASN A O 1
ATOM 673 N N . ALA A 1 88 ? -4.434 3.211 -0.255 1.00 93.44 88 ALA A N 1
ATOM 674 C CA . ALA A 1 88 ? -3.956 3.173 1.124 1.00 93.44 88 ALA A CA 1
ATOM 675 C C . ALA A 1 88 ? -4.413 4.401 1.913 1.00 93.44 88 ALA A C 1
ATOM 677 O O . ALA A 1 88 ? -4.999 4.254 2.985 1.00 93.44 88 ALA A O 1
ATOM 678 N N . PHE A 1 89 ? -4.254 5.607 1.359 1.00 93.12 89 PHE A N 1
ATOM 679 C CA . PHE A 1 89 ? -4.763 6.815 2.009 1.00 93.12 89 PHE A CA 1
ATOM 680 C C . PHE A 1 89 ? -6.275 6.764 2.207 1.00 93.12 89 PHE A C 1
ATOM 682 O O . PHE A 1 89 ? -6.754 7.079 3.295 1.00 93.12 89 PHE A O 1
ATOM 689 N N . THR A 1 90 ? -7.034 6.331 1.202 1.00 95.75 90 THR A N 1
ATOM 690 C CA . THR A 1 90 ? -8.494 6.205 1.313 1.00 95.75 90 THR A CA 1
ATOM 691 C C . THR A 1 90 ? -8.875 5.234 2.429 1.00 95.75 90 THR A C 1
ATOM 693 O O . THR A 1 90 ? -9.716 5.557 3.266 1.00 95.75 90 THR A O 1
ATOM 696 N N . ALA A 1 91 ? -8.216 4.076 2.502 1.00 96.56 91 ALA A N 1
ATOM 697 C CA . ALA A 1 91 ? -8.474 3.081 3.534 1.00 96.56 91 ALA A CA 1
ATOM 698 C C . ALA A 1 91 ? -8.126 3.596 4.942 1.00 96.56 91 ALA A C 1
ATOM 700 O O . ALA A 1 91 ? -8.903 3.376 5.872 1.00 96.56 91 ALA A O 1
ATOM 701 N N . ILE A 1 92 ? -7.025 4.346 5.092 1.00 95.88 92 ILE A N 1
ATOM 702 C CA . ILE A 1 92 ? -6.667 5.018 6.353 1.00 95.88 92 ILE A CA 1
ATOM 703 C C . ILE A 1 92 ? -7.778 5.984 6.779 1.00 95.88 92 ILE A C 1
ATOM 705 O O . ILE A 1 92 ? -8.254 5.909 7.910 1.00 95.88 92 ILE A O 1
ATOM 709 N N . HIS A 1 93 ? -8.257 6.843 5.875 1.00 95.38 93 HIS A N 1
ATOM 710 C CA . HIS A 1 93 ? -9.330 7.787 6.198 1.00 95.38 93 HIS A CA 1
ATOM 711 C C . HIS A 1 93 ? -10.640 7.068 6.551 1.00 95.38 93 HIS A C 1
ATOM 713 O O . HIS A 1 93 ? -11.319 7.461 7.498 1.00 95.38 93 HIS A O 1
ATOM 719 N N . CYS A 1 94 ? -10.987 5.977 5.861 1.00 96.06 94 CYS A N 1
ATOM 720 C CA . CYS A 1 94 ? -12.142 5.153 6.224 1.00 96.06 94 CYS A CA 1
ATOM 721 C C . CYS A 1 94 ? -12.006 4.538 7.627 1.00 96.06 94 CYS A C 1
ATOM 723 O O . CYS A 1 94 ? -12.995 4.472 8.361 1.00 96.06 94 CYS A O 1
ATOM 725 N N . ALA A 1 95 ? -10.803 4.112 8.022 1.00 96.12 95 ALA A N 1
ATOM 726 C CA . ALA A 1 95 ? -10.539 3.619 9.372 1.00 96.12 95 ALA A CA 1
ATOM 727 C C . ALA A 1 95 ? -10.712 4.720 10.427 1.00 96.12 95 ALA A C 1
ATOM 729 O O . ALA A 1 95 ? -11.367 4.485 11.440 1.00 96.12 95 ALA A O 1
ATOM 730 N N . VAL A 1 96 ? -10.227 5.935 10.156 1.00 95.06 96 VAL A N 1
ATOM 731 C CA . VAL A 1 96 ? -10.427 7.105 11.029 1.00 95.06 96 VAL A CA 1
ATOM 732 C C . VAL A 1 96 ? -11.913 7.442 11.174 1.00 95.06 96 VAL A C 1
ATOM 734 O O . VAL A 1 96 ? -12.405 7.596 12.289 1.00 95.06 96 VAL A O 1
ATOM 737 N N . ILE A 1 97 ? -12.665 7.478 10.070 1.00 95.12 97 ILE A N 1
ATOM 738 C CA . ILE A 1 97 ? -14.121 7.702 10.099 1.00 95.12 97 ILE A CA 1
ATOM 739 C C . ILE A 1 97 ? -14.823 6.610 10.918 1.00 95.12 97 ILE A C 1
ATOM 741 O O . ILE A 1 97 ? -15.733 6.907 11.688 1.00 95.12 97 ILE A O 1
ATOM 745 N N . SER A 1 98 ? -14.385 5.355 10.792 1.00 95.19 98 SER A N 1
ATOM 746 C CA . SER A 1 98 ? -14.948 4.240 11.564 1.00 95.19 98 SER A CA 1
ATOM 747 C C . SER A 1 98 ? -14.635 4.354 13.060 1.00 95.19 98 SER A C 1
ATOM 749 O O . SER A 1 98 ? -15.468 3.977 13.881 1.00 95.19 98 SER A O 1
ATOM 751 N N . ALA A 1 99 ? -13.473 4.904 13.426 1.00 93.50 99 ALA A N 1
ATOM 752 C CA . ALA A 1 99 ? -13.124 5.180 14.819 1.00 93.50 99 ALA A CA 1
ATOM 753 C C . ALA A 1 99 ? -14.042 6.257 15.409 1.00 93.50 99 ALA A C 1
ATOM 755 O O . ALA A 1 99 ? -14.621 6.050 16.471 1.00 93.50 99 ALA A O 1
ATOM 756 N N . ILE A 1 100 ? -14.275 7.348 14.671 1.00 93.06 100 ILE A N 1
ATOM 757 C CA . ILE A 1 100 ? -15.232 8.394 15.065 1.00 93.06 100 ILE A CA 1
ATOM 758 C C . ILE A 1 100 ? -16.643 7.806 15.203 1.00 93.06 100 ILE A C 1
ATOM 760 O O . ILE A 1 100 ? -17.327 8.078 16.186 1.00 93.06 100 ILE A O 1
ATOM 764 N N . ALA A 1 101 ? -17.074 6.969 14.253 1.00 92.75 101 ALA A N 1
ATOM 765 C CA . ALA A 1 101 ? -18.383 6.319 14.293 1.00 92.75 101 ALA A CA 1
ATOM 766 C C . ALA A 1 101 ? -18.554 5.417 15.528 1.00 92.75 101 ALA A C 1
ATOM 768 O O . ALA A 1 101 ? -19.627 5.396 16.125 1.00 92.75 101 ALA A O 1
ATOM 769 N N . PHE A 1 102 ? -17.502 4.703 15.937 1.00 93.38 102 PHE A N 1
ATOM 770 C CA . PHE A 1 102 ? -17.502 3.907 17.164 1.00 93.38 102 PHE A CA 1
ATOM 771 C C . PHE A 1 102 ? -17.604 4.763 18.432 1.00 93.38 102 PHE A C 1
ATOM 773 O O . PHE A 1 102 ? -18.323 4.397 19.364 1.00 93.38 102 PHE A O 1
ATOM 780 N N . GLU A 1 103 ? -16.919 5.905 18.470 1.0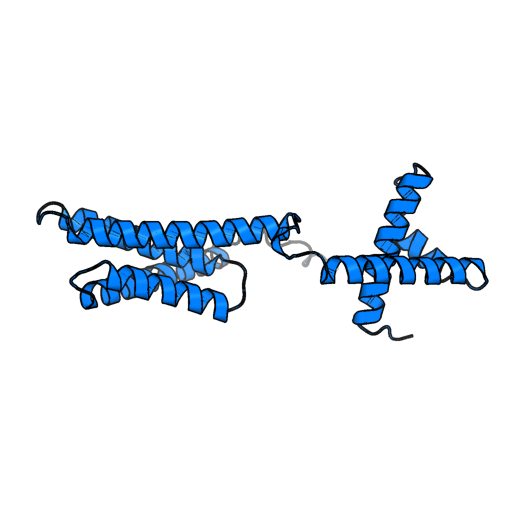0 90.12 103 GLU A N 1
ATOM 781 C CA . GLU A 1 103 ? -16.954 6.820 19.615 1.00 90.12 103 GLU A CA 1
ATOM 782 C C . GLU A 1 103 ? -18.350 7.407 19.839 1.00 90.12 103 GLU A C 1
ATOM 784 O O . GLU A 1 103 ? -18.822 7.461 20.974 1.00 90.12 103 GLU A O 1
ATOM 789 N N . VAL A 1 104 ? -19.030 7.803 18.759 1.00 92.44 104 VAL A N 1
ATOM 790 C CA . VAL A 1 104 ? -20.366 8.418 18.834 1.00 92.44 104 VAL A CA 1
ATOM 791 C C . VAL A 1 104 ? -21.512 7.403 18.902 1.00 92.44 104 VAL A C 1
ATOM 793 O O . VAL A 1 104 ? -22.661 7.801 19.091 1.00 92.44 104 VAL A O 1
ATOM 796 N N . ALA A 1 105 ? -21.229 6.106 18.744 1.00 91.94 105 ALA A N 1
ATOM 797 C CA . ALA A 1 105 ? -22.244 5.057 18.749 1.00 91.94 105 ALA A CA 1
ATOM 798 C C . ALA A 1 105 ? -22.935 4.928 20.114 1.00 91.94 105 ALA A C 1
ATOM 800 O O . ALA A 1 105 ? -22.297 4.929 21.174 1.00 91.94 105 ALA A O 1
ATOM 801 N N . THR A 1 106 ? -24.253 4.729 20.089 1.00 93.00 106 THR A N 1
ATOM 802 C CA . THR A 1 106 ? -25.017 4.421 21.304 1.00 93.00 106 THR A CA 1
ATOM 803 C C . THR A 1 106 ? -24.633 3.040 21.864 1.00 93.00 106 THR A C 1
ATOM 805 O O . THR A 1 106 ? -24.117 2.195 21.127 1.00 93.00 106 THR A O 1
ATOM 808 N N . PRO A 1 107 ? -24.911 2.735 23.150 1.00 91.88 107 PRO A N 1
ATOM 809 C CA . PRO A 1 107 ? -24.582 1.431 23.738 1.00 91.88 107 PRO A CA 1
ATOM 810 C C . PRO A 1 107 ? -25.137 0.227 22.961 1.00 91.88 107 PRO A C 1
ATOM 812 O O . PRO A 1 107 ? -24.508 -0.826 22.926 1.00 91.88 107 PRO A O 1
ATOM 815 N N . THR A 1 108 ? -26.292 0.387 22.310 1.00 92.94 108 THR A N 1
ATOM 816 C CA . THR A 1 108 ? -26.922 -0.639 21.467 1.00 92.94 108 THR A CA 1
ATOM 817 C C . THR A 1 108 ? -26.236 -0.821 20.112 1.00 92.94 108 THR A C 1
ATOM 819 O O . THR A 1 108 ? -26.239 -1.922 19.572 1.00 92.94 108 THR A O 1
ATOM 822 N N . GLU A 1 109 ? -25.628 0.230 19.564 1.00 92.25 109 GLU A N 1
ATOM 823 C CA . GLU A 1 109 ? -24.945 0.218 18.259 1.00 92.25 109 GLU A CA 1
ATOM 824 C C . GLU A 1 109 ? -23.454 -0.118 18.384 1.00 92.25 109 GLU A C 1
ATOM 826 O O . GLU A 1 109 ? -22.821 -0.532 17.410 1.00 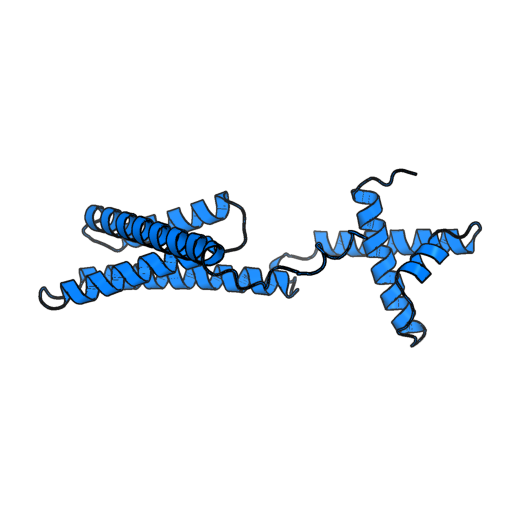92.25 109 GLU A O 1
ATOM 831 N N . LYS A 1 110 ? -22.894 0.024 19.590 1.00 90.94 110 LYS A N 1
ATOM 832 C CA . LYS A 1 110 ? -21.466 -0.131 19.874 1.00 90.94 110 LYS A CA 1
ATOM 833 C C . LYS A 1 110 ? -20.864 -1.455 19.375 1.00 90.94 110 LYS A C 1
ATOM 835 O O . LYS A 1 110 ? -19.807 -1.391 18.751 1.00 90.94 110 LYS A O 1
ATOM 840 N N . PRO A 1 111 ? -21.519 -2.628 19.519 1.00 92.88 111 PRO A N 1
ATOM 841 C CA . PRO A 1 111 ? -20.989 -3.881 18.971 1.00 92.88 111 PRO A CA 1
ATOM 842 C C . PRO A 1 111 ? -20.876 -3.880 17.439 1.00 92.88 111 PRO A C 1
ATOM 844 O O . PRO A 1 111 ? -19.922 -4.417 16.875 1.00 92.88 111 PRO A O 1
ATOM 847 N N . HIS A 1 112 ? -21.841 -3.265 16.748 1.00 92.81 112 HIS A N 1
ATOM 848 C CA . HIS A 1 112 ? -21.816 -3.160 15.290 1.00 92.81 112 HIS A CA 1
ATOM 849 C C . HIS A 1 112 ? -20.735 -2.178 14.828 1.00 92.81 112 HIS A C 1
ATOM 851 O O . HIS A 1 112 ? -19.958 -2.491 13.924 1.00 92.81 112 HIS A O 1
ATOM 857 N N . ALA A 1 113 ? -20.634 -1.027 15.496 1.00 92.81 113 ALA A N 1
ATOM 858 C CA . ALA A 1 113 ? -19.610 -0.031 15.212 1.00 92.81 113 ALA A CA 1
ATOM 859 C C . ALA A 1 113 ? -18.193 -0.570 15.476 1.00 92.81 113 ALA A C 1
ATOM 861 O O . ALA A 1 113 ? -17.282 -0.302 14.698 1.00 92.81 113 ALA A O 1
ATOM 862 N N . GLU A 1 114 ? -18.009 -1.397 16.510 1.00 93.50 114 GLU A N 1
ATOM 863 C CA . GLU A 1 114 ? -16.733 -2.060 16.791 1.00 93.50 114 GLU A CA 1
ATOM 864 C C . GLU A 1 114 ? -16.341 -3.041 15.679 1.00 93.50 114 GLU A C 1
ATOM 866 O O . GLU A 1 114 ? -15.192 -3.065 15.236 1.00 93.50 114 GLU A O 1
ATOM 871 N N . SER A 1 115 ? -17.296 -3.834 15.184 1.00 93.56 115 SER A N 1
ATOM 872 C CA . SER A 1 115 ? -17.057 -4.733 14.052 1.00 93.56 115 SER A CA 1
ATOM 873 C C . SER A 1 115 ? -16.678 -3.958 12.785 1.00 93.56 115 SER A C 1
ATOM 875 O O . SER A 1 115 ? -15.717 -4.332 12.106 1.00 93.56 115 SER A O 1
ATOM 877 N N . GLY A 1 116 ? -17.374 -2.850 12.507 1.00 93.75 116 GLY A N 1
ATOM 878 C CA . GLY A 1 116 ? -17.053 -1.945 11.401 1.00 93.75 116 GLY A CA 1
ATOM 879 C C . GLY A 1 116 ? -15.661 -1.325 11.535 1.00 93.75 116 GLY A C 1
ATOM 880 O O . GLY A 1 116 ? -14.887 -1.342 10.580 1.00 93.75 116 GLY A O 1
ATOM 881 N N . LEU A 1 117 ? -15.300 -0.864 12.736 1.00 94.94 117 LEU A N 1
ATOM 882 C CA . LEU A 1 117 ? -13.969 -0.347 13.046 1.00 94.94 117 LEU A CA 1
ATOM 883 C C . LEU A 1 117 ? -12.882 -1.388 12.772 1.00 94.94 117 LEU A C 1
ATOM 885 O O . LEU A 1 117 ? -11.946 -1.105 12.027 1.00 94.94 117 LEU A O 1
ATOM 889 N N . ARG A 1 118 ? -13.019 -2.604 13.313 1.00 94.50 118 ARG A N 1
ATOM 890 C CA . ARG A 1 118 ? -12.046 -3.687 13.091 1.00 94.50 118 ARG A CA 1
ATOM 891 C C . ARG A 1 118 ? -11.905 -4.023 11.608 1.00 94.50 118 ARG A C 1
ATOM 893 O O . ARG A 1 118 ? -10.789 -4.149 11.114 1.00 94.50 118 ARG A O 1
ATOM 900 N N . GLN A 1 119 ? -13.016 -4.101 10.872 1.00 95.12 119 GLN A N 1
ATOM 901 C CA . GLN A 1 119 ? -12.977 -4.345 9.430 1.00 95.12 119 GLN A CA 1
ATOM 902 C C . GLN A 1 119 ? -12.229 -3.233 8.680 1.00 95.12 119 GLN A C 1
ATOM 904 O O . GLN A 1 119 ? -11.403 -3.528 7.815 1.00 95.12 119 GLN A O 1
ATOM 909 N N . SER A 1 120 ? -12.502 -1.968 8.999 1.00 95.94 120 SER A N 1
ATOM 910 C CA . SER A 1 120 ? -11.834 -0.830 8.367 1.00 95.94 120 SER A CA 1
ATOM 911 C C . SER A 1 120 ? -10.344 -0.770 8.709 1.00 95.94 120 SER A C 1
ATOM 913 O O . SER A 1 120 ? -9.536 -0.503 7.823 1.00 95.94 120 SER A O 1
ATOM 915 N N . LEU A 1 121 ? -9.960 -1.091 9.949 1.00 96.00 121 LEU A N 1
ATOM 916 C CA . LEU A 1 121 ? -8.558 -1.191 10.364 1.00 96.00 121 LEU A CA 1
ATOM 917 C C . LEU A 1 121 ? -7.822 -2.296 9.598 1.00 96.00 121 LEU A C 1
ATOM 919 O O . LEU A 1 121 ? -6.762 -2.040 9.034 1.00 96.00 121 LEU A O 1
ATOM 923 N N . THR A 1 122 ? -8.395 -3.499 9.506 1.00 95.56 122 THR A N 1
ATOM 924 C CA . THR A 1 122 ? -7.800 -4.594 8.725 1.00 95.56 122 THR A CA 1
ATOM 925 C C . THR A 1 122 ? -7.671 -4.230 7.244 1.00 95.56 122 THR A C 1
ATOM 927 O O . THR A 1 122 ? -6.632 -4.499 6.648 1.00 95.56 122 THR A O 1
ATOM 930 N N . ARG A 1 123 ? -8.677 -3.572 6.648 1.00 95.25 123 ARG A N 1
ATOM 931 C CA . ARG A 1 123 ? -8.601 -3.090 5.255 1.00 95.25 123 ARG A CA 1
ATOM 932 C C . ARG A 1 123 ? -7.514 -2.037 5.054 1.00 95.25 123 ARG A C 1
ATOM 934 O O . ARG A 1 123 ? -6.863 -2.042 4.016 1.00 95.25 123 ARG A O 1
ATOM 941 N N . ALA A 1 124 ? -7.316 -1.142 6.020 1.00 96.31 124 ALA A N 1
ATOM 942 C CA . ALA A 1 124 ? -6.239 -0.160 5.960 1.00 96.31 124 ALA A CA 1
ATOM 943 C C . ALA A 1 124 ? -4.863 -0.836 6.005 1.00 96.31 124 ALA A C 1
ATOM 945 O O . ALA A 1 124 ? -4.004 -0.503 5.195 1.00 96.31 124 ALA A O 1
ATOM 946 N N . ILE A 1 125 ? -4.673 -1.820 6.888 1.00 95.62 125 ILE A N 1
ATOM 947 C CA . ILE A 1 125 ? -3.422 -2.586 6.989 1.00 95.62 125 ILE A CA 1
ATOM 948 C C . ILE A 1 125 ? -3.139 -3.345 5.683 1.00 95.62 125 ILE A C 1
ATOM 950 O O . ILE A 1 125 ? -2.036 -3.245 5.152 1.00 95.62 125 ILE A O 1
ATOM 954 N N . ASP A 1 126 ? -4.146 -4.023 5.128 1.00 94.44 126 ASP A N 1
ATOM 955 C CA . ASP A 1 126 ? -4.054 -4.727 3.842 1.00 94.44 126 ASP A CA 1
ATOM 956 C C . ASP A 1 126 ? -3.671 -3.774 2.696 1.00 94.44 126 ASP A C 1
ATOM 958 O O . ASP A 1 126 ? -2.738 -4.043 1.940 1.00 94.44 126 ASP A O 1
ATOM 962 N N . ALA A 1 127 ? -4.320 -2.608 2.600 1.00 93.62 127 ALA A N 1
ATOM 963 C CA . ALA A 1 127 ? -4.008 -1.615 1.572 1.00 93.62 127 ALA A CA 1
ATOM 964 C C . ALA A 1 127 ? -2.582 -1.044 1.707 1.00 93.62 127 ALA A C 1
ATOM 966 O O . ALA A 1 127 ? -1.905 -0.829 0.699 1.00 93.62 127 ALA A O 1
ATOM 967 N N . ILE A 1 128 ? -2.105 -0.824 2.938 1.00 93.62 128 ILE A N 1
ATOM 968 C CA . ILE A 1 128 ? -0.734 -0.361 3.198 1.00 93.62 128 ILE A CA 1
ATOM 969 C C . ILE A 1 128 ? 0.287 -1.429 2.796 1.00 93.62 128 ILE A C 1
ATOM 971 O O . ILE A 1 128 ? 1.299 -1.099 2.177 1.00 93.62 128 ILE A O 1
ATOM 975 N N . ASP A 1 129 ? 0.033 -2.704 3.093 1.00 91.38 129 ASP A N 1
ATOM 976 C CA . ASP A 1 129 ? 0.963 -3.781 2.741 1.00 91.38 129 ASP A CA 1
ATOM 977 C C . ASP A 1 129 ? 1.094 -3.965 1.221 1.00 91.38 129 ASP A C 1
ATOM 979 O O . ASP A 1 129 ? 2.193 -4.178 0.704 1.00 91.38 129 ASP A O 1
ATOM 983 N N . HIS A 1 130 ? -0.008 -3.766 0.491 1.00 88.12 130 HIS A N 1
ATOM 984 C CA . HIS A 1 130 ? -0.040 -3.784 -0.973 1.00 88.12 130 HIS A CA 1
ATOM 985 C C . HIS A 1 130 ? 0.472 -2.487 -1.626 1.00 88.12 130 HIS A C 1
ATOM 987 O O . HIS A 1 130 ? 0.530 -2.402 -2.857 1.00 88.12 130 HIS A O 1
ATOM 993 N N . THR A 1 131 ? 0.855 -1.472 -0.842 1.00 88.19 131 THR A N 1
ATOM 994 C CA . THR A 1 131 ? 1.415 -0.233 -1.391 1.00 88.19 131 THR A CA 1
ATOM 995 C C . THR A 1 131 ? 2.856 -0.472 -1.859 1.00 88.19 131 THR A C 1
ATOM 997 O O . THR A 1 131 ? 3.706 -0.883 -1.064 1.00 88.19 131 THR A O 1
ATOM 1000 N N . PRO A 1 132 ? 3.179 -0.214 -3.139 1.00 78.50 132 PRO A N 1
ATOM 1001 C CA . PRO A 1 132 ? 4.541 -0.325 -3.634 1.00 78.50 132 PRO A CA 1
ATOM 1002 C C . PRO A 1 132 ? 5.409 0.770 -3.016 1.00 78.50 132 PRO A C 1
ATOM 1004 O O . PRO A 1 132 ? 5.049 1.942 -3.016 1.00 78.50 132 PRO A O 1
ATOM 1007 N N . GLY A 1 133 ? 6.577 0.390 -2.510 1.00 79.12 133 GLY A N 1
ATOM 1008 C CA . GLY A 1 133 ? 7.474 1.322 -1.841 1.00 79.12 133 GLY A CA 1
ATOM 1009 C C . GLY A 1 133 ? 8.515 0.607 -0.998 1.00 79.12 133 GLY A C 1
ATOM 1010 O O . GLY A 1 133 ? 8.584 -0.627 -0.953 1.00 79.12 133 GLY A O 1
ATOM 1011 N N . SER A 1 134 ? 9.351 1.393 -0.332 1.00 83.19 134 SER A N 1
ATOM 1012 C CA . SER A 1 134 ? 10.296 0.859 0.637 1.00 83.19 134 SER A CA 1
ATOM 1013 C C . SER A 1 134 ? 9.570 0.397 1.905 1.00 83.19 134 SER A C 1
ATOM 1015 O O . SER A 1 134 ? 8.408 0.716 2.165 1.00 83.19 134 SER A O 1
ATOM 1017 N N . ARG A 1 135 ? 10.275 -0.368 2.741 1.00 84.69 135 ARG A N 1
ATOM 1018 C CA . ARG A 1 135 ? 9.785 -0.704 4.081 1.00 84.69 135 ARG A CA 1
ATOM 1019 C C . ARG A 1 135 ? 9.543 0.553 4.928 1.00 84.69 135 ARG A C 1
ATOM 1021 O O . ARG A 1 135 ? 8.555 0.592 5.649 1.00 84.69 135 ARG A O 1
ATOM 1028 N N . ALA A 1 136 ? 10.400 1.568 4.798 1.00 82.44 136 ALA A N 1
ATOM 1029 C CA . ALA A 1 136 ? 10.273 2.820 5.539 1.00 82.44 136 ALA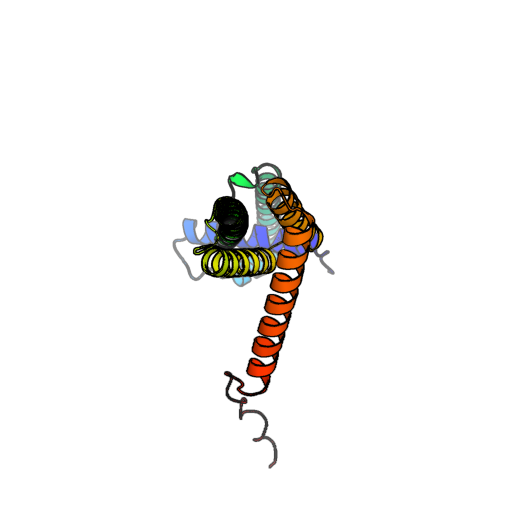 A CA 1
ATOM 1030 C C . ALA A 1 136 ? 8.990 3.580 5.169 1.00 82.44 136 ALA A C 1
ATOM 1032 O O . ALA A 1 136 ? 8.323 4.111 6.051 1.00 82.44 136 ALA A O 1
ATOM 1033 N N . ASP A 1 137 ? 8.600 3.567 3.890 1.00 83.81 137 ASP A N 1
ATOM 1034 C CA . ASP A 1 137 ? 7.360 4.213 3.436 1.00 83.81 137 ASP A CA 1
ATOM 1035 C C . ASP A 1 137 ? 6.130 3.538 4.059 1.00 83.81 137 ASP A C 1
ATOM 1037 O O . ASP A 1 137 ? 5.240 4.206 4.585 1.00 83.81 137 ASP A O 1
ATOM 1041 N N . ARG A 1 138 ? 6.114 2.198 4.079 1.00 89.94 138 ARG A N 1
ATOM 1042 C CA . ARG A 1 138 ? 5.039 1.418 4.714 1.00 89.94 138 ARG A CA 1
ATOM 1043 C C . ARG A 1 138 ? 4.992 1.620 6.228 1.00 89.94 138 ARG A C 1
ATOM 1045 O O . ARG A 1 138 ? 3.910 1.797 6.778 1.00 89.94 138 ARG A O 1
ATOM 1052 N N . GLU A 1 139 ? 6.142 1.654 6.899 1.00 91.50 139 GLU A N 1
ATOM 1053 C CA . GLU A 1 139 ? 6.225 1.986 8.328 1.00 91.50 139 GLU A CA 1
ATOM 1054 C C . GLU A 1 139 ? 5.707 3.408 8.606 1.00 91.50 139 GLU A C 1
ATOM 1056 O O . GLU A 1 139 ? 4.991 3.619 9.586 1.00 91.50 139 GLU A O 1
ATOM 1061 N N . GLY A 1 140 ? 5.980 4.364 7.713 1.00 91.75 140 GLY A N 1
ATOM 1062 C CA . GLY A 1 140 ? 5.419 5.714 7.767 1.00 91.75 140 GLY A CA 1
ATOM 1063 C C . GLY A 1 140 ? 3.892 5.735 7.634 1.00 91.75 140 GLY A C 1
ATOM 1064 O O . GLY A 1 140 ? 3.216 6.400 8.420 1.00 91.75 140 GLY A O 1
ATOM 1065 N N . LEU A 1 141 ? 3.329 4.967 6.695 1.00 93.19 141 LEU A N 1
ATOM 1066 C CA . LEU A 1 141 ? 1.877 4.835 6.523 1.00 93.19 141 LEU A CA 1
ATOM 1067 C C . LEU A 1 141 ? 1.204 4.164 7.730 1.00 93.19 141 LEU A C 1
ATOM 1069 O O . LEU A 1 141 ? 0.159 4.633 8.180 1.00 93.19 141 LEU A O 1
ATOM 1073 N N . LEU A 1 142 ? 1.813 3.117 8.296 1.00 94.12 142 LEU A N 1
ATOM 1074 C CA . LEU A 1 142 ? 1.330 2.472 9.523 1.00 94.12 142 LEU A CA 1
ATOM 1075 C C . LEU A 1 142 ? 1.382 3.423 10.725 1.00 94.12 142 LEU A C 1
ATOM 1077 O O . LEU A 1 142 ? 0.437 3.471 11.515 1.00 94.12 142 LEU A O 1
ATOM 1081 N N . GLY A 1 143 ? 2.456 4.209 10.850 1.00 94.25 143 GLY A N 1
ATOM 1082 C CA . GLY A 1 143 ? 2.565 5.263 11.859 1.00 94.25 143 GLY A CA 1
ATOM 1083 C C . GLY A 1 143 ? 1.449 6.297 11.717 1.00 94.25 143 GLY A C 1
ATOM 1084 O O . GLY A 1 143 ? 0.757 6.592 12.687 1.00 94.25 143 GLY A O 1
ATOM 1085 N N . SER A 1 144 ? 1.205 6.760 10.489 1.00 94.06 144 SER A N 1
ATOM 1086 C CA . SER A 1 144 ? 0.132 7.705 10.171 1.00 94.06 144 SER A CA 1
ATOM 1087 C C . SER A 1 144 ? -1.257 7.153 10.509 1.00 94.06 144 SER A C 1
ATOM 1089 O O . SER A 1 144 ? -2.042 7.840 11.161 1.00 94.06 144 SER A O 1
ATOM 1091 N N . LEU A 1 145 ? -1.550 5.897 10.147 1.00 95.38 145 LEU A N 1
ATOM 1092 C CA . LEU A 1 145 ? -2.795 5.219 10.521 1.00 95.38 145 LEU A CA 1
ATOM 1093 C C . LEU A 1 145 ? -2.989 5.215 12.040 1.00 95.38 145 LEU A C 1
ATOM 1095 O O . LEU A 1 145 ? -4.048 5.601 12.534 1.00 95.38 145 LEU A O 1
ATOM 1099 N N . ARG A 1 146 ? -1.961 4.792 12.780 1.00 94.81 146 ARG A N 1
ATOM 1100 C CA . ARG A 1 146 ? -2.010 4.707 14.240 1.00 94.81 146 ARG A CA 1
ATOM 1101 C C . ARG A 1 146 ? -2.258 6.072 14.869 1.00 94.81 146 ARG A C 1
ATOM 1103 O O . ARG A 1 146 ? -3.133 6.193 15.721 1.00 94.81 146 ARG A O 1
ATOM 1110 N N . ASP A 1 147 ? -1.500 7.082 14.462 1.00 94.88 147 ASP A N 1
ATOM 1111 C CA . ASP A 1 147 ? -1.565 8.408 15.068 1.00 94.88 147 ASP A CA 1
ATOM 1112 C C . ASP A 1 147 ? -2.919 9.085 14.766 1.00 94.88 147 ASP A C 1
ATOM 1114 O O . ASP A 1 147 ? -3.532 9.680 15.657 1.00 94.88 147 ASP A O 1
ATOM 1118 N N . GLN A 1 148 ? -3.458 8.916 13.553 1.00 94.06 148 GLN A N 1
ATOM 1119 C CA . GLN A 1 148 ? -4.774 9.451 13.188 1.00 94.06 148 GLN A CA 1
ATOM 1120 C C . GLN A 1 148 ? -5.931 8.735 13.901 1.00 94.06 148 GLN A C 1
ATOM 1122 O O . GLN A 1 148 ? -6.830 9.391 14.417 1.00 94.06 148 GLN A O 1
ATOM 1127 N N . VAL A 1 149 ? -5.914 7.402 13.985 1.00 92.88 149 VAL A N 1
ATOM 1128 C CA . VAL A 1 149 ? -6.971 6.648 14.683 1.00 92.88 149 VAL A CA 1
ATOM 1129 C C . VAL A 1 149 ? -6.965 6.939 16.186 1.00 92.88 149 VAL A C 1
ATOM 1131 O O . VAL A 1 149 ? -8.024 7.131 16.774 1.00 92.88 149 VAL A O 1
ATOM 1134 N N . VAL A 1 150 ? -5.784 7.015 16.810 1.00 92.56 150 VAL A N 1
ATOM 1135 C CA . VAL A 1 150 ? -5.664 7.325 18.245 1.00 92.56 150 VAL A CA 1
ATOM 1136 C C . VAL A 1 150 ? -6.095 8.760 18.549 1.00 92.56 150 VAL A C 1
ATOM 1138 O O . VAL A 1 150 ? -6.725 8.988 19.574 1.00 92.56 150 VAL A O 1
ATOM 1141 N N . SER A 1 151 ? -5.783 9.723 17.677 1.00 90.19 151 SER A N 1
ATOM 1142 C CA . SER A 1 151 ? -6.196 11.124 17.866 1.00 90.19 151 SER A CA 1
ATOM 1143 C C . SER A 1 151 ? -7.686 11.368 17.614 1.00 90.19 151 SER A C 1
ATOM 1145 O O . SER A 1 151 ? -8.242 12.322 18.152 1.00 90.19 151 SER A O 1
ATOM 1147 N N . ALA A 1 152 ? -8.338 10.510 16.830 1.00 86.62 152 ALA A N 1
ATOM 1148 C CA . ALA A 1 152 ? -9.766 10.603 16.547 1.00 86.62 152 ALA A CA 1
ATOM 1149 C C . ALA A 1 152 ? -10.667 10.071 17.677 1.00 86.62 152 ALA A C 1
ATOM 1151 O O . ALA A 1 152 ? -11.877 10.293 17.630 1.00 86.62 152 ALA A O 1
ATOM 1152 N N . ALA A 1 153 ? -10.105 9.378 18.670 1.00 83.38 153 ALA A N 1
ATOM 1153 C CA . ALA A 1 153 ? -10.855 8.731 19.741 1.00 83.38 153 ALA A CA 1
ATOM 1154 C C . ALA A 1 153 ? -10.555 9.323 21.118 1.00 83.38 153 ALA A C 1
ATOM 1156 O O . ALA A 1 153 ? -9.445 9.781 21.388 1.00 83.38 153 ALA A O 1
ATOM 1157 N N . SER A 1 154 ? -11.543 9.271 22.015 1.00 83.94 154 SER A N 1
ATOM 1158 C CA . SER A 1 154 ? -11.348 9.665 23.412 1.00 83.94 154 SER A CA 1
ATOM 1159 C C . SER A 1 154 ? -10.599 8.594 24.216 1.00 83.94 154 SER A C 1
ATOM 1161 O O . SER A 1 154 ? -9.794 8.934 25.085 1.00 83.94 154 SER A O 1
ATOM 1163 N N . ASP A 1 155 ? -10.791 7.312 23.883 1.00 86.75 155 ASP A N 1
ATOM 1164 C CA . ASP A 1 155 ? -10.065 6.180 24.466 1.00 86.75 155 ASP A CA 1
ATOM 1165 C C . ASP A 1 155 ? -8.944 5.691 23.532 1.00 86.75 155 ASP A C 1
ATOM 1167 O O 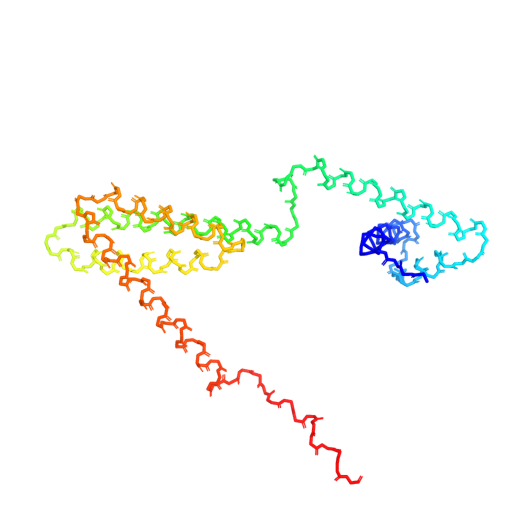. ASP A 1 155 ? -9.081 4.754 22.736 1.00 86.75 155 ASP A O 1
ATOM 1171 N N . GLY A 1 156 ? -7.790 6.351 23.633 1.00 86.44 156 GLY A N 1
ATOM 1172 C CA . GLY A 1 156 ? -6.617 6.015 22.831 1.00 86.44 156 GLY A CA 1
ATOM 1173 C C . GLY A 1 156 ? -6.026 4.631 23.131 1.00 86.44 156 GLY A C 1
ATOM 1174 O O . GLY A 1 156 ? -5.359 4.060 22.265 1.00 86.44 156 GLY A O 1
ATOM 1175 N N . ASP A 1 157 ? -6.248 4.069 24.321 1.00 89.62 157 ASP A N 1
ATOM 1176 C CA . ASP A 1 157 ? -5.714 2.751 24.678 1.00 89.62 157 ASP A CA 1
ATOM 1177 C C . ASP A 1 157 ? -6.574 1.628 24.099 1.00 89.62 157 ASP A C 1
ATOM 1179 O O . ASP A 1 157 ? -6.021 0.676 23.532 1.00 89.62 157 ASP A O 1
ATOM 1183 N N . PHE A 1 158 ? -7.901 1.793 24.108 1.00 89.56 158 PHE A N 1
ATOM 1184 C CA . PHE A 1 158 ? -8.800 0.934 23.344 1.00 89.56 158 PHE A CA 1
ATOM 1185 C C . PHE A 1 158 ? -8.434 0.939 21.855 1.00 89.56 158 PHE A C 1
ATOM 1187 O O . PHE A 1 158 ? -8.281 -0.128 21.258 1.00 89.56 158 PHE A O 1
ATOM 1194 N N . MET A 1 159 ? -8.197 2.112 21.255 1.00 92.06 159 MET A N 1
ATOM 1195 C CA . MET A 1 159 ? -7.831 2.197 19.834 1.00 92.06 159 MET A CA 1
ATOM 1196 C C . MET A 1 159 ? -6.509 1.501 19.511 1.00 92.06 159 MET A C 1
ATOM 1198 O O . MET A 1 159 ? -6.416 0.777 18.517 1.00 92.06 159 MET A O 1
ATOM 1202 N N . LYS A 1 160 ? -5.489 1.643 20.366 1.00 91.56 160 LYS A N 1
ATOM 1203 C CA . LYS A 1 160 ? -4.232 0.888 20.212 1.00 91.56 160 LYS A CA 1
ATOM 1204 C C . LYS A 1 160 ? -4.475 -0.618 20.282 1.00 91.56 160 LYS A C 1
ATOM 1206 O O . LYS A 1 160 ? -3.854 -1.368 19.529 1.00 91.56 160 LYS A O 1
ATOM 1211 N N . GLN A 1 161 ? -5.346 -1.073 21.181 1.00 92.94 161 GLN A N 1
ATOM 1212 C CA . GLN A 1 161 ? -5.680 -2.488 21.307 1.00 92.94 161 GLN A CA 1
ATOM 1213 C C . GLN A 1 161 ? -6.446 -3.000 20.081 1.00 92.94 161 GLN A C 1
ATOM 1215 O O . GLN A 1 161 ? -6.073 -4.039 19.536 1.00 92.94 161 GLN A O 1
ATOM 1220 N N . ALA A 1 162 ? -7.451 -2.261 19.609 1.00 91.88 162 ALA A N 1
ATOM 1221 C CA . ALA A 1 162 ? -8.214 -2.590 18.408 1.00 91.88 162 ALA A CA 1
ATOM 1222 C C . ALA A 1 162 ? -7.311 -2.669 17.166 1.00 91.88 162 ALA A C 1
ATOM 1224 O O . ALA A 1 162 ? -7.436 -3.595 16.362 1.00 91.88 162 ALA A O 1
ATOM 1225 N N . LEU A 1 163 ? -6.348 -1.751 17.042 1.00 93.38 163 LEU A N 1
ATOM 1226 C CA . LEU A 1 163 ? -5.369 -1.745 15.956 1.00 93.38 163 LEU A CA 1
ATOM 1227 C C . LEU A 1 163 ? -4.442 -2.969 16.016 1.00 93.38 163 LEU A C 1
ATOM 1229 O O . LEU A 1 163 ? -4.305 -3.668 15.016 1.00 93.38 163 LEU A O 1
ATOM 1233 N N . ARG A 1 164 ? -3.900 -3.310 17.196 1.00 93.44 164 ARG A N 1
ATOM 1234 C CA . ARG A 1 164 ? -3.089 -4.532 17.387 1.00 93.44 164 ARG A CA 1
ATOM 1235 C C . ARG A 1 164 ? -3.866 -5.812 17.081 1.00 93.44 164 ARG A C 1
ATOM 1237 O O . ARG A 1 164 ? -3.327 -6.726 16.467 1.00 93.44 164 ARG A O 1
ATOM 1244 N N . GLN A 1 165 ? -5.125 -5.895 17.509 1.00 92.62 165 GLN A N 1
ATOM 1245 C CA . GLN A 1 165 ? -5.976 -7.051 17.216 1.00 92.62 165 GLN A CA 1
ATOM 1246 C C . GLN A 1 165 ? -6.251 -7.178 15.715 1.00 92.62 165 GLN A C 1
ATOM 1248 O O . GLN A 1 165 ? -6.220 -8.281 15.175 1.00 92.62 165 GLN A O 1
ATOM 1253 N N . SER A 1 166 ? -6.476 -6.053 15.035 1.00 92.69 166 SER A N 1
ATOM 1254 C CA . SER A 1 166 ? -6.706 -6.020 13.587 1.00 92.69 166 SER A CA 1
ATOM 1255 C C . SER A 1 166 ? -5.452 -6.415 12.800 1.00 92.69 166 SER A C 1
ATOM 1257 O O . SER A 1 166 ? -5.563 -7.115 11.797 1.00 92.69 166 SER A O 1
ATOM 1259 N N . GLU A 1 167 ? -4.265 -6.032 13.280 1.00 92.75 167 GLU A N 1
ATOM 1260 C CA . GLU A 1 167 ? -2.970 -6.452 12.729 1.00 92.75 167 GLU A CA 1
ATOM 1261 C C . GLU A 1 167 ? -2.730 -7.956 12.911 1.00 92.75 167 GLU A C 1
ATOM 1263 O O . GLU A 1 167 ? -2.384 -8.649 11.957 1.00 92.75 167 GLU A O 1
ATOM 1268 N N . GLN A 1 168 ? -2.986 -8.498 14.103 1.00 92.62 168 GLN A N 1
ATOM 1269 C CA . GLN A 1 168 ? -2.886 -9.941 14.344 1.00 92.62 168 GLN A CA 1
ATOM 1270 C C . GLN A 1 168 ? -3.851 -10.737 13.460 1.00 92.62 168 GLN A C 1
ATOM 1272 O O . GLN A 1 168 ? -3.462 -11.753 12.887 1.00 92.62 168 GLN A O 1
ATOM 1277 N N . ALA A 1 169 ? -5.093 -10.265 13.321 1.00 90.62 169 ALA A N 1
ATOM 1278 C CA . ALA A 1 169 ? -6.084 -10.890 12.452 1.00 90.62 169 ALA A CA 1
ATOM 1279 C C . ALA A 1 169 ? -5.659 -10.847 10.976 1.00 90.62 169 ALA A C 1
ATOM 1281 O O . ALA A 1 169 ? -5.810 -11.843 10.268 1.00 90.62 169 ALA A O 1
ATOM 1282 N N . TYR A 1 170 ? -5.088 -9.725 10.525 1.00 91.69 170 TYR A N 1
ATOM 1283 C CA . TYR A 1 170 ? -4.523 -9.595 9.183 1.00 91.69 170 TYR A CA 1
ATOM 1284 C C . TYR A 1 170 ? -3.399 -10.612 8.941 1.00 91.69 170 TYR A C 1
ATOM 1286 O O . TYR A 1 170 ? -3.459 -11.380 7.982 1.00 91.69 170 TYR A O 1
ATOM 1294 N N . LEU A 1 171 ? -2.412 -10.671 9.840 1.00 92.00 171 LEU A N 1
ATOM 1295 C CA . LEU A 1 171 ? -1.267 -11.577 9.715 1.00 92.00 171 LEU A CA 1
ATOM 1296 C C . LEU A 1 171 ? -1.686 -13.051 9.741 1.00 92.00 171 LEU A C 1
ATOM 1298 O O . LEU A 1 171 ? -1.143 -13.852 8.982 1.00 92.00 171 LEU A O 1
ATOM 1302 N N . ALA A 1 172 ? -2.663 -13.411 10.577 1.00 90.12 172 ALA A N 1
ATOM 1303 C CA . ALA A 1 172 ? -3.220 -14.760 10.606 1.00 90.12 172 ALA A CA 1
ATOM 1304 C C . ALA A 1 172 ? -3.888 -15.120 9.268 1.00 90.12 172 ALA A C 1
ATOM 1306 O O . ALA A 1 172 ? -3.605 -16.174 8.702 1.00 90.12 172 ALA A O 1
ATOM 1307 N N . ALA A 1 173 ? -4.703 -14.216 8.716 1.00 88.19 173 ALA A N 1
ATOM 1308 C CA . ALA A 1 173 ? -5.341 -14.427 7.421 1.00 88.19 173 ALA A CA 1
ATOM 1309 C C . ALA A 1 173 ? -4.318 -14.530 6.276 1.00 88.19 173 ALA A C 1
ATOM 1311 O O . ALA A 1 173 ? -4.498 -15.331 5.359 1.00 88.19 173 ALA A O 1
ATOM 1312 N N . GLU A 1 174 ? -3.239 -13.748 6.311 1.00 87.31 174 GLU A N 1
ATOM 1313 C CA . GLU A 1 174 ? -2.198 -13.793 5.280 1.00 87.31 174 GLU A CA 1
ATOM 1314 C C . GLU A 1 174 ? -1.348 -15.067 5.365 1.00 87.31 174 GLU A C 1
ATOM 1316 O O . GLU A 1 174 ? -0.993 -15.662 4.342 1.00 87.31 174 GLU A O 1
ATOM 1321 N N . LEU A 1 175 ? -1.093 -15.549 6.583 1.00 87.19 175 LEU A N 1
ATOM 1322 C CA . LEU A 1 175 ? -0.480 -16.849 6.824 1.00 87.19 175 LEU A CA 1
ATOM 1323 C C . LEU A 1 175 ? -1.354 -17.975 6.253 1.00 87.19 175 LEU A C 1
ATOM 1325 O O . LEU A 1 175 ? -0.848 -18.811 5.502 1.00 87.19 175 LEU A O 1
ATOM 1329 N N . ASP A 1 176 ? -2.661 -17.952 6.514 1.00 84.62 176 ASP A N 1
ATOM 1330 C CA . ASP A 1 176 ? -3.606 -18.938 5.978 1.00 84.62 176 ASP A CA 1
ATOM 1331 C C . ASP A 1 176 ? -3.655 -18.912 4.444 1.00 84.62 176 ASP A C 1
ATOM 1333 O O . ASP A 1 176 ? -3.573 -19.963 3.799 1.00 84.62 176 ASP A O 1
ATOM 1337 N N . LYS A 1 177 ? -3.718 -17.721 3.829 1.00 83.88 177 LYS A N 1
ATOM 1338 C CA . LYS A 1 177 ? -3.639 -17.570 2.364 1.00 83.88 177 LYS A CA 1
ATOM 1339 C C . LYS A 1 177 ? -2.333 -18.138 1.814 1.00 83.88 177 LYS A C 1
ATOM 1341 O O . LYS A 1 177 ? -2.340 -18.790 0.768 1.00 83.88 177 LYS A O 1
ATOM 1346 N N . THR A 1 178 ? -1.219 -17.896 2.500 1.00 80.75 178 THR A N 1
ATOM 1347 C CA . THR A 1 178 ? 0.100 -18.387 2.096 1.00 80.75 178 THR A CA 1
ATOM 1348 C C . THR A 1 178 ? 0.146 -19.910 2.150 1.00 80.75 178 THR A C 1
ATOM 1350 O O . THR A 1 178 ? 0.514 -20.538 1.158 1.00 80.75 178 THR A O 1
ATOM 1353 N N . PHE A 1 179 ? -0.302 -20.524 3.248 1.00 82.31 179 PHE A N 1
ATOM 1354 C CA . PHE A 1 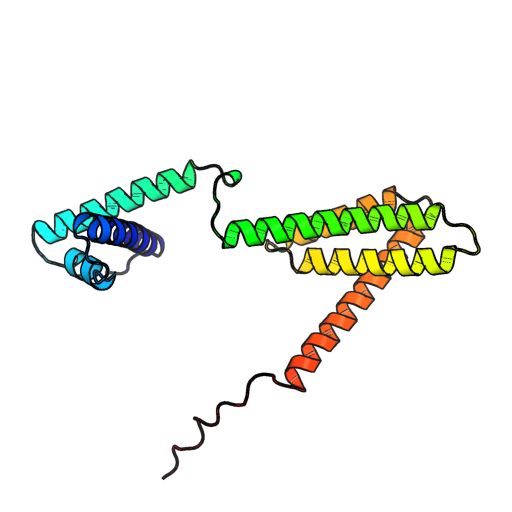179 ? -0.367 -21.981 3.366 1.00 82.31 179 PHE A CA 1
ATOM 1355 C C . PHE A 1 179 ? -1.314 -22.611 2.344 1.00 82.31 179 PHE A C 1
ATOM 1357 O O . PHE A 1 179 ? -0.955 -23.621 1.734 1.00 82.31 179 PHE A O 1
ATOM 1364 N N . ALA A 1 180 ? -2.466 -21.990 2.078 1.00 76.31 180 ALA A N 1
ATOM 1365 C CA . ALA A 1 180 ? -3.425 -22.472 1.088 1.00 76.31 180 ALA A CA 1
ATOM 1366 C C . ALA A 1 180 ? -2.819 -22.582 -0.323 1.00 76.31 180 ALA A C 1
ATOM 1368 O O . ALA A 1 180 ? -3.120 -23.541 -1.038 1.00 76.31 180 ALA A O 1
ATOM 1369 N N . ARG A 1 181 ? -1.918 -21.664 -0.711 1.00 75.88 181 ARG A N 1
ATOM 1370 C CA . ARG A 1 181 ? -1.195 -21.738 -1.999 1.00 75.88 181 ARG A CA 1
ATOM 1371 C C . ARG A 1 181 ? -0.318 -22.987 -2.108 1.00 75.88 181 ARG A C 1
ATOM 1373 O O . ARG A 1 181 ? -0.175 -23.525 -3.201 1.00 75.88 181 ARG A O 1
ATOM 1380 N N . TYR A 1 182 ? 0.234 -23.468 -0.993 1.00 71.62 182 TYR A N 1
ATOM 1381 C CA . TYR A 1 182 ? 1.026 -24.700 -0.957 1.00 71.62 182 TYR A CA 1
ATOM 1382 C C . TYR A 1 182 ? 0.161 -25.964 -0.893 1.00 71.62 182 TYR A C 1
ATOM 1384 O O . TYR A 1 182 ? 0.560 -26.998 -1.420 1.00 71.62 182 TYR A O 1
ATOM 1392 N N . THR A 1 183 ? -1.022 -25.904 -0.270 1.00 71.94 183 THR A N 1
ATOM 1393 C CA . THR A 1 183 ? -1.913 -27.075 -0.141 1.00 71.94 183 THR A CA 1
ATOM 1394 C C . THR A 1 183 ? -2.763 -27.325 -1.388 1.00 71.94 183 THR A C 1
ATOM 1396 O O . THR A 1 183 ? -3.163 -28.460 -1.639 1.00 71.94 183 THR A O 1
ATOM 1399 N N . LYS A 1 184 ? -3.055 -26.279 -2.168 1.00 61.38 184 LYS A N 1
ATOM 1400 C CA . LYS A 1 184 ? -3.794 -26.348 -3.437 1.00 61.38 184 LYS A CA 1
ATOM 1401 C C . LYS A 1 184 ? -3.033 -25.561 -4.510 1.00 61.38 184 LYS A C 1
ATOM 1403 O O . LYS A 1 184 ? -3.443 -24.445 -4.836 1.00 61.38 184 LYS A O 1
ATOM 1408 N N . PRO A 1 185 ? -1.915 -26.094 -5.032 1.00 58.56 185 PRO A N 1
ATOM 1409 C CA . PRO A 1 185 ? -1.168 -25.413 -6.080 1.00 58.56 185 PRO A CA 1
ATOM 1410 C C . PRO A 1 185 ? -2.085 -25.176 -7.288 1.00 58.56 185 PRO A C 1
ATOM 1412 O O . PRO A 1 185 ? -2.657 -26.110 -7.842 1.00 58.56 185 PRO A O 1
ATOM 1415 N N . SER A 1 186 ? -2.246 -23.911 -7.681 1.00 57.78 186 SER A N 1
ATOM 1416 C CA . SER A 1 186 ? -2.996 -23.508 -8.882 1.00 57.78 186 SER A CA 1
ATOM 1417 C C . SER A 1 186 ? -2.237 -23.792 -10.179 1.00 57.78 186 SER A C 1
ATOM 1419 O O . SER A 1 186 ? -2.795 -23.670 -11.266 1.00 57.78 186 SER A O 1
ATOM 1421 N N . LEU A 1 187 ? -0.958 -24.150 -10.064 1.00 56.94 187 LEU A N 1
ATOM 1422 C CA . LEU A 1 187 ? -0.111 -24.554 -11.169 1.00 56.94 187 LEU A CA 1
ATOM 1423 C C . LEU A 1 187 ? -0.078 -26.078 -11.202 1.00 56.94 187 LEU A C 1
ATOM 1425 O O . LEU A 1 187 ? 0.423 -26.713 -10.270 1.00 56.94 187 LEU A O 1
ATOM 1429 N N . SER A 1 188 ? -0.606 -26.654 -12.281 1.00 55.81 188 SER A N 1
ATOM 1430 C CA . SER A 1 188 ? -0.353 -28.047 -12.633 1.00 55.81 188 SER A CA 1
ATOM 1431 C C . SER A 1 188 ? 1.155 -28.274 -12.587 1.00 55.81 188 SER A C 1
ATOM 1433 O O . SER A 1 188 ? 1.918 -27.514 -13.188 1.00 55.81 188 SER A O 1
ATOM 1435 N N . ARG A 1 189 ? 1.596 -29.286 -11.838 1.00 51.81 189 ARG A N 1
ATOM 1436 C CA . ARG A 1 189 ? 2.989 -29.737 -11.856 1.00 51.81 189 ARG A CA 1
ATOM 1437 C C . ARG A 1 189 ? 3.356 -29.975 -13.324 1.00 51.81 189 ARG A C 1
ATOM 1439 O O . ARG A 1 189 ? 2.672 -30.758 -13.971 1.00 51.81 189 ARG A O 1
ATOM 1446 N N . SER A 1 190 ? 4.354 -29.271 -13.863 1.00 50.09 190 SER A N 1
ATOM 1447 C CA . SER A 1 190 ? 4.815 -29.527 -15.231 1.00 50.09 190 SER A CA 1
ATOM 1448 C C . SER A 1 190 ? 5.278 -30.982 -15.300 1.00 50.09 190 SER A C 1
ATOM 1450 O O . SER A 1 190 ? 6.253 -31.346 -14.637 1.00 50.09 190 SER A O 1
ATOM 1452 N N . GLU A 1 191 ? 4.559 -31.820 -16.042 1.00 53.00 191 GLU A N 1
ATOM 1453 C CA . GLU A 1 191 ? 4.887 -33.240 -16.222 1.00 53.00 191 GLU A CA 1
ATOM 1454 C C . GLU A 1 191 ? 6.138 -33.442 -17.107 1.00 53.00 191 GLU A C 1
ATOM 1456 O O . GLU A 1 191 ? 6.662 -34.548 -17.190 1.00 53.00 191 GLU A O 1
ATOM 1461 N N . ASP A 1 192 ? 6.701 -32.363 -17.662 1.00 49.47 192 ASP A N 1
ATOM 1462 C CA . ASP A 1 192 ? 7.774 -32.365 -18.671 1.00 49.47 192 ASP A CA 1
ATOM 1463 C C . ASP A 1 192 ? 9.183 -32.763 -18.176 1.00 49.47 192 ASP A C 1
ATOM 1465 O O . ASP A 1 192 ? 10.167 -32.571 -18.887 1.00 49.47 192 ASP A O 1
ATOM 1469 N N . LEU A 1 193 ? 9.331 -33.308 -16.964 1.00 48.59 193 LEU A N 1
ATOM 1470 C CA . LEU A 1 193 ? 10.643 -33.687 -16.406 1.00 48.59 193 LEU A CA 1
ATOM 1471 C C . LEU A 1 193 ? 10.820 -35.185 -16.126 1.00 48.59 193 LEU A C 1
ATOM 1473 O O . LEU A 1 193 ? 11.890 -35.578 -15.668 1.00 48.59 193 LEU A O 1
ATOM 1477 N N . ASN A 1 194 ? 9.826 -36.024 -16.438 1.00 46.97 194 ASN A N 1
ATOM 1478 C CA . ASN A 1 194 ? 9.920 -37.473 -16.217 1.00 46.97 194 ASN A CA 1
ATOM 1479 C C . ASN A 1 194 ? 10.172 -38.312 -17.483 1.00 46.97 194 ASN A C 1
ATOM 1481 O O . ASN A 1 194 ? 10.298 -39.526 -17.360 1.00 46.97 194 ASN A O 1
ATOM 1485 N N . ASP A 1 195 ? 10.315 -37.699 -18.663 1.00 44.56 195 ASP A N 1
ATOM 1486 C CA . ASP A 1 195 ? 10.432 -38.429 -19.941 1.00 44.56 195 ASP A CA 1
ATOM 1487 C C . ASP A 1 195 ? 11.867 -38.514 -20.499 1.00 44.56 195 ASP A C 1
ATOM 1489 O O . ASP A 1 195 ? 12.084 -38.647 -21.698 1.00 44.56 195 ASP A O 1
ATOM 1493 N N . ASN A 1 196 ? 12.875 -38.471 -19.621 1.00 44.47 196 ASN A N 1
ATOM 1494 C CA . ASN A 1 196 ? 14.259 -38.805 -19.975 1.00 44.47 196 ASN A CA 1
ATOM 1495 C C . ASN A 1 196 ? 14.751 -39.975 -19.116 1.00 44.47 196 ASN A C 1
ATOM 1497 O O . ASN A 1 196 ? 15.583 -39.842 -18.217 1.00 44.47 196 ASN A O 1
ATOM 1501 N N . SER A 1 197 ? 14.179 -41.147 -19.368 1.00 44.12 197 SER A N 1
ATOM 1502 C CA . SER A 1 197 ? 14.736 -42.437 -18.964 1.00 44.12 197 SER A CA 1
ATOM 1503 C C . SER A 1 197 ? 14.273 -43.505 -19.947 1.00 44.12 197 SER A C 1
ATOM 1505 O O . SER A 1 197 ? 13.358 -44.263 -19.639 1.00 44.12 197 SER A O 1
ATOM 1507 N N . MET A 1 198 ? 14.911 -43.536 -21.120 1.00 37.81 198 MET A N 1
ATOM 1508 C CA . MET A 1 198 ? 15.214 -44.743 -21.903 1.00 37.81 198 MET A CA 1
ATOM 1509 C C . MET A 1 198 ? 16.474 -44.496 -22.726 1.00 37.81 198 MET A C 1
ATOM 1511 O O . MET A 1 198 ? 16.505 -43.487 -23.462 1.00 37.81 198 MET A O 1
#

Sequence (198 aa):
MQLSIRDASRFVIGAGLMRERAIEASGNPAISFENVAQAALREGPDGQKVRQTIDTLAEHESAWLRSTPPHTLRTDRIMQSRTAEANAFTAIHCAVISAIAFEVATPTEKPHAESGLRQSLTRAIDAIDHTPGSRADREGLLGSLRDQVVSAASDGDFMKQALRQSEQAYLAAELDKTFARYTKPSLSRSEDLNDNSM

Foldseek 3Di:
DDQDPVRVVLLQQLLVVVQVVCCVVVVDNPSDSVNLVVQCVDPDDRVVVSVVSSNVSSVVVVVCVVPPPLVPDDDPVSVVLVVLVVQLVVLLVQLLVLLLVLQPDDPVCNVVSLVSNLVSLLSNLVSLVPRDDDPVVSVVSLVVSLVSSLVSHPPSVVSVVSNVVSVVVNVVVVVVVVVVCVVDPPDDDPPVPPPPDD

Radius of gyration: 27.11 Å; chains: 1; bounding box: 61×62×67 Å